Protein AF-A0A0S8BPK3-F1 (afdb_monomer)

Nearest PDB structures (foldseek):
  1zu2-assembly1_A  TM=9.020E-01  e=1.592E-01  Arabidopsis thaliana
  8re6-assembly1_A  TM=9.063E-01  e=7.126E-01  Homo sapiens
  4kyo-assembly1_B  TM=7.169E-01  e=3.982E+00  Homo sapiens
  5djs-assembly1_A  TM=5.268E-01  e=1.831E+00  Thermobaculum terrenum
  3r9a-assembly1_B  TM=7.153E-01  e=6.562E+00  Homo sapiens

Foldseek 3Di:
DVLVVPDDDPVRLCVVQPPDPPQPEDALVSVQCCCVPVHQKHKDKWFQDAPVLCQLCLVVQWWKKAWFWDQDDPVVGIDIAIWIFNADDPVQQWTFIAGPVPDPPPPPGDTDHRVRRVVGRLLVRVMMMTIGHPVCVVVSDVSCDCCIVVLLNRLVSSLVVLVVVCVVPVLPLSSLQSNLQSLLSNCVVPVDLVSLVVSLVSNVSSVVSHDTPCSCSHDPSNVSSVVD

pLDDT: mean 95.32, std 4.89, range [74.12, 98.94]

Mean predicted aligned error: 3.27 Å

Solvent-accessible surface area (backbone atoms only — not comparable to full-atom values): 12284 Å² total; per-residue (Å²): 92,54,92,78,72,46,82,73,53,72,66,63,55,44,66,74,73,35,98,46,88,83,59,85,62,79,50,67,65,59,53,24,47,48,38,49,74,77,43,90,41,41,40,50,67,50,50,47,59,53,76,65,58,54,51,53,37,31,73,74,69,38,49,40,35,34,39,19,55,42,73,83,44,89,89,75,36,66,44,82,42,68,38,37,35,65,41,71,40,83,91,80,42,25,35,32,22,49,32,87,86,80,28,57,91,78,78,80,44,30,77,42,45,53,66,62,46,50,62,25,20,45,63,42,40,27,24,37,39,43,64,45,52,70,92,46,47,66,63,49,51,63,73,59,29,63,62,52,72,36,63,66,44,14,27,51,50,25,23,49,55,17,47,52,43,30,70,76,35,75,79,40,23,45,30,23,37,31,24,13,42,23,28,29,54,39,15,69,74,73,70,37,71,67,34,19,55,54,10,38,55,26,35,54,53,12,61,71,67,48,69,64,92,57,51,69,71,71,53,60,52,66,60,55,25,73,70,106

Radius of gyration: 17.4 Å; Cα contacts (8 Å, |Δi|>4): 377; chains: 1; bounding box: 46×41×46 Å

Structure (mmCIF, N/CA/C/O backbone):
data_AF-A0A0S8BPK3-F1
#
_entry.id   AF-A0A0S8BPK3-F1
#
loop_
_atom_site.group_PDB
_atom_site.id
_atom_site.type_symbol
_atom_site.label_atom_id
_atom_site.label_alt_id
_atom_site.label_comp_id
_atom_site.label_asym_id
_atom_site.label_entity_id
_atom_site.label_seq_id
_atom_site.pdbx_PDB_ins_code
_atom_site.Cartn_x
_atom_site.Cartn_y
_atom_site.Cartn_z
_atom_site.occupancy
_atom_site.B_iso_or_equiv
_atom_site.auth_seq_id
_atom_site.auth_comp_id
_atom_site.auth_asym_id
_atom_site.auth_atom_id
_atom_site.pdbx_PDB_model_num
ATOM 1 N N . MET A 1 1 ? -10.790 4.693 11.719 1.00 88.62 1 MET A N 1
ATOM 2 C CA . MET A 1 1 ? -11.311 5.734 12.635 1.00 88.62 1 MET A CA 1
ATOM 3 C C . MET A 1 1 ? -12.484 5.237 13.470 1.00 88.62 1 MET A C 1
ATOM 5 O O . MET A 1 1 ? -12.310 5.161 14.674 1.00 88.62 1 MET A O 1
ATOM 9 N N . ASN A 1 2 ? -13.615 4.819 12.881 1.00 89.06 2 ASN A N 1
ATOM 10 C CA . ASN A 1 2 ? -14.792 4.370 13.657 1.00 89.06 2 ASN A CA 1
ATOM 11 C C . ASN A 1 2 ? -14.488 3.238 14.658 1.00 89.06 2 ASN A C 1
ATOM 13 O O . ASN A 1 2 ? -15.019 3.246 15.761 1.00 89.06 2 ASN A O 1
ATOM 17 N N . PHE A 1 3 ? -13.586 2.312 14.306 1.00 88.94 3 PHE A N 1
ATOM 18 C CA . PHE A 1 3 ? -13.081 1.274 15.218 1.00 88.94 3 PHE A CA 1
ATOM 19 C C . PHE A 1 3 ? -12.498 1.844 16.527 1.00 88.94 3 PHE A C 1
ATOM 21 O O . PHE A 1 3 ? -12.700 1.274 17.590 1.00 88.94 3 PHE A O 1
ATOM 28 N N . HIS A 1 4 ? -11.861 3.014 16.455 1.00 90.06 4 HIS A N 1
ATOM 29 C CA . HIS A 1 4 ? -11.267 3.738 17.584 1.00 90.06 4 HIS A CA 1
ATOM 30 C C . HIS A 1 4 ? -12.238 4.741 18.230 1.00 90.06 4 HIS A C 1
ATOM 32 O O . HIS A 1 4 ? -11.819 5.676 18.900 1.00 90.06 4 HIS A O 1
ATOM 38 N N . GLY A 1 5 ? -13.546 4.625 17.976 1.00 89.25 5 GLY A N 1
ATOM 39 C CA . GLY A 1 5 ? -14.562 5.532 18.529 1.00 89.25 5 GLY A CA 1
ATOM 40 C C . GLY A 1 5 ? -14.642 6.911 17.860 1.00 89.25 5 GLY A C 1
ATOM 41 O O . GLY A 1 5 ? -15.471 7.735 18.248 1.00 89.25 5 GLY A O 1
ATOM 42 N N . HIS A 1 6 ? -13.841 7.162 16.823 1.00 88.00 6 HIS A N 1
ATOM 43 C CA . HIS A 1 6 ? -13.886 8.393 16.034 1.00 88.00 6 HIS A CA 1
ATOM 44 C C . HIS A 1 6 ? -14.845 8.240 14.856 1.00 88.00 6 HIS A C 1
ATOM 46 O O . HIS A 1 6 ? -14.437 7.845 13.764 1.00 88.00 6 HIS A O 1
ATOM 52 N N . ASN A 1 7 ? -16.123 8.537 15.102 1.00 87.00 7 ASN A N 1
ATOM 53 C CA . ASN A 1 7 ? -17.187 8.427 14.108 1.00 87.00 7 ASN A CA 1
ATOM 54 C C . ASN A 1 7 ? -17.048 9.496 13.018 1.00 87.00 7 ASN A C 1
ATOM 56 O O . ASN A 1 7 ? -17.306 10.674 13.261 1.00 87.00 7 ASN A O 1
ATOM 60 N N . ARG A 1 8 ? -16.675 9.055 11.819 1.00 84.75 8 ARG A N 1
ATOM 61 C CA . ARG A 1 8 ? -16.656 9.836 10.579 1.00 84.75 8 ARG A CA 1
ATOM 62 C C . ARG A 1 8 ? -17.264 8.997 9.463 1.00 84.75 8 ARG A C 1
ATOM 64 O O . ARG A 1 8 ? -17.134 7.767 9.464 1.00 84.75 8 ARG A O 1
ATOM 71 N N . ASP A 1 9 ? -17.904 9.651 8.505 1.00 84.31 9 ASP A N 1
ATOM 72 C CA . ASP A 1 9 ? -18.342 8.990 7.277 1.00 84.31 9 ASP A CA 1
ATOM 73 C C . ASP A 1 9 ? -17.388 9.273 6.105 1.00 84.31 9 ASP A C 1
ATOM 75 O O . ASP A 1 9 ? -16.539 10.164 6.146 1.00 84.31 9 ASP A O 1
ATOM 79 N N . GLN A 1 10 ? -17.498 8.464 5.051 1.00 83.06 10 GLN A N 1
ATOM 80 C CA . GLN A 1 10 ? -16.619 8.562 3.886 1.00 83.06 10 GLN A CA 1
ATOM 81 C C . GLN A 1 10 ? -16.806 9.874 3.104 1.00 83.06 10 GLN A C 1
ATOM 83 O O . GLN A 1 10 ? -15.864 10.324 2.451 1.00 83.06 10 GLN A O 1
ATOM 88 N N . LEU A 1 11 ? -17.999 10.479 3.134 1.00 84.56 11 LEU A N 1
ATOM 89 C CA . LEU A 1 11 ? -18.284 11.720 2.411 1.00 84.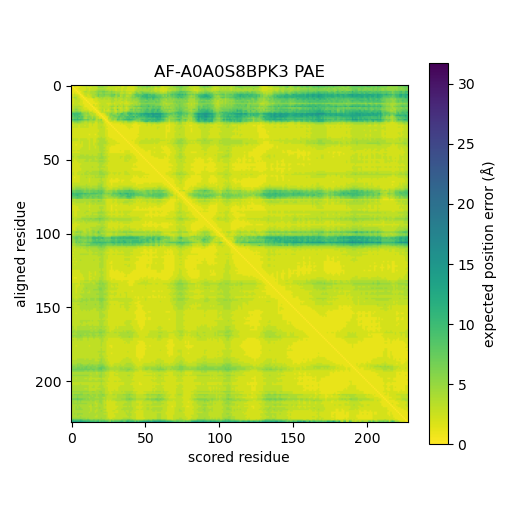56 11 LEU A CA 1
ATOM 90 C C . LEU A 1 11 ? -17.628 12.912 3.104 1.00 84.56 11 LEU A C 1
ATOM 92 O O . LEU A 1 11 ? -17.081 13.774 2.424 1.00 84.56 11 LEU A O 1
ATOM 96 N N . GLU A 1 12 ? -17.640 12.930 4.434 1.00 86.75 12 GLU A N 1
ATOM 97 C CA . GLU A 1 12 ? -16.959 13.935 5.244 1.00 86.75 12 GLU A CA 1
ATOM 98 C C . GLU A 1 12 ? -15.448 13.914 4.995 1.00 86.75 12 GLU A C 1
ATOM 100 O O . GLU A 1 12 ? -14.861 14.934 4.638 1.00 86.75 12 GLU A O 1
ATOM 105 N N . VAL A 1 13 ? -14.834 12.734 5.100 1.00 88.00 13 VAL A N 1
ATOM 106 C CA . VAL A 1 13 ? -13.397 12.557 4.842 1.00 88.00 13 VAL A CA 1
ATOM 107 C C . VAL A 1 13 ? -13.068 12.905 3.389 1.00 88.00 13 VAL A C 1
ATOM 109 O O . VAL A 1 13 ? -12.135 13.658 3.120 1.00 88.00 13 VAL A O 1
ATOM 112 N N . GLY A 1 14 ? -13.873 12.415 2.441 1.00 85.12 14 GLY A N 1
ATOM 113 C CA . GLY A 1 14 ? -13.703 12.694 1.017 1.00 85.12 14 GLY A CA 1
ATOM 114 C C . GLY A 1 14 ? -13.797 14.182 0.682 1.00 85.12 14 GLY A C 1
ATOM 115 O O . GLY A 1 14 ? -13.013 14.660 -0.128 1.00 85.12 14 GLY A O 1
ATOM 116 N N . GLY A 1 15 ? -14.706 14.924 1.319 1.00 86.06 15 GLY A N 1
ATOM 117 C CA . GLY A 1 15 ? -14.843 16.369 1.129 1.00 86.06 15 GLY A CA 1
ATOM 118 C C . GLY A 1 15 ? -13.662 17.186 1.659 1.00 86.06 15 GLY A C 1
ATOM 119 O O . GLY A 1 15 ? -13.450 18.299 1.186 1.00 86.06 15 GLY A O 1
ATOM 120 N N . ALA A 1 16 ? -12.895 16.643 2.608 1.00 87.00 16 ALA A N 1
ATOM 121 C CA . ALA A 1 16 ? -11.710 17.298 3.154 1.00 87.00 16 ALA A CA 1
ATOM 122 C C . ALA A 1 16 ? -10.454 17.065 2.300 1.00 87.00 16 ALA A C 1
ATOM 124 O O . ALA A 1 16 ? -9.648 17.978 2.139 1.00 87.00 16 ALA A O 1
ATOM 125 N N . ILE A 1 17 ? -10.286 15.856 1.755 1.00 88.31 17 ILE A N 1
ATOM 126 C CA . ILE A 1 17 ? -9.027 15.454 1.103 1.00 88.31 17 ILE A CA 1
ATOM 127 C C . ILE A 1 17 ? -9.076 15.458 -0.419 1.00 88.31 17 ILE A C 1
ATOM 129 O O . ILE A 1 17 ? -8.029 15.505 -1.056 1.00 88.31 17 ILE A O 1
ATOM 133 N N . LYS A 1 18 ? -10.268 15.410 -1.023 1.00 86.50 18 LYS A N 1
ATOM 134 C CA . LYS A 1 18 ? -10.396 15.380 -2.481 1.00 86.50 18 LYS A CA 1
ATOM 135 C C . LYS A 1 18 ? -10.610 16.781 -3.040 1.00 86.50 18 LYS A C 1
ATOM 137 O O . LYS A 1 18 ? -11.446 17.521 -2.522 1.00 86.50 18 LYS A O 1
ATOM 142 N N . PRO A 1 19 ? -9.965 17.130 -4.167 1.00 80.69 19 PRO A N 1
ATOM 143 C CA . PRO A 1 19 ? -10.188 18.415 -4.825 1.00 80.69 19 PRO A CA 1
ATOM 144 C C . PRO A 1 19 ? -11.623 18.561 -5.350 1.00 80.69 19 PRO A C 1
ATOM 146 O O . PRO A 1 19 ? -12.117 19.676 -5.506 1.00 80.69 19 PRO A O 1
ATOM 149 N N . ASN A 1 20 ? -12.293 17.447 -5.667 1.00 82.62 20 ASN A N 1
ATOM 150 C CA . ASN A 1 20 ? -13.702 17.408 -6.045 1.00 82.62 20 ASN A CA 1
ATOM 151 C C . ASN A 1 20 ? -14.300 16.002 -5.837 1.00 82.62 20 ASN A C 1
ATOM 153 O O . ASN A 1 20 ? -13.579 15.025 -5.654 1.00 82.62 20 ASN A O 1
ATOM 157 N N . TYR A 1 21 ? -15.631 15.903 -5.904 1.00 74.12 21 TYR A N 1
ATOM 158 C CA . TYR A 1 21 ? -16.373 14.654 -5.680 1.00 74.12 21 TYR A CA 1
ATOM 159 C C . TYR A 1 21 ? -16.064 13.545 -6.700 1.00 74.12 21 TYR A C 1
ATOM 161 O O . TYR A 1 21 ? -16.130 12.360 -6.367 1.00 74.12 21 TYR A O 1
ATOM 169 N N . ASP A 1 22 ? -15.738 13.920 -7.938 1.00 78.81 22 ASP A N 1
ATOM 170 C CA . ASP A 1 22 ? -15.450 12.964 -9.005 1.00 78.81 22 ASP A CA 1
ATOM 171 C C . ASP A 1 22 ? -14.040 12.384 -8.910 1.00 78.81 22 ASP A C 1
ATOM 173 O O . ASP A 1 22 ? -13.759 11.398 -9.596 1.00 78.81 22 ASP A O 1
ATOM 177 N N . ASP A 1 23 ? -13.182 12.924 -8.038 1.00 78.94 23 ASP A N 1
ATOM 178 C CA . ASP A 1 23 ? -11.897 12.312 -7.747 1.00 78.94 23 ASP A CA 1
ATOM 179 C C . ASP A 1 23 ? -12.106 10.941 -7.093 1.00 78.94 23 ASP A C 1
ATOM 181 O O . ASP A 1 23 ? -12.689 10.778 -6.011 1.00 78.94 23 ASP A O 1
ATOM 185 N N . ARG A 1 24 ? -11.668 9.907 -7.806 1.00 77.44 24 ARG A N 1
ATOM 186 C CA . ARG A 1 24 ? -11.822 8.512 -7.396 1.00 77.44 24 ARG A CA 1
ATOM 187 C C . ARG A 1 24 ? -10.591 7.976 -6.682 1.00 77.44 24 ARG A C 1
ATOM 189 O O . ARG A 1 24 ? -10.670 6.846 -6.207 1.00 77.44 24 ARG A O 1
ATOM 196 N N . ASN A 1 25 ? -9.515 8.753 -6.578 1.00 84.88 25 ASN A N 1
ATOM 197 C CA . ASN A 1 25 ? -8.309 8.353 -5.876 1.00 84.88 25 ASN A CA 1
ATOM 198 C C . ASN A 1 25 ? -8.119 9.161 -4.585 1.00 84.88 25 ASN A C 1
ATOM 200 O O . ASN A 1 25 ? -8.590 10.286 -4.457 1.00 84.88 25 ASN A O 1
ATOM 204 N N . VAL A 1 26 ? -7.459 8.538 -3.618 1.00 90.31 26 VAL A N 1
ATOM 205 C CA . VAL A 1 26 ? -6.834 9.183 -2.463 1.00 90.31 26 VAL A CA 1
ATOM 206 C C . VAL A 1 26 ? -5.583 8.365 -2.200 1.00 90.31 26 VAL A C 1
ATOM 208 O O . VAL A 1 26 ? -5.683 7.151 -2.051 1.00 90.31 26 VAL A O 1
ATOM 211 N N . SER A 1 27 ? -4.424 9.003 -2.170 1.00 92.94 27 SER A N 1
ATOM 212 C CA . SER A 1 27 ? -3.167 8.325 -1.867 1.00 92.94 27 SER A CA 1
ATOM 213 C C . SER A 1 27 ? -3.083 7.905 -0.390 1.00 92.94 27 SER A C 1
ATOM 215 O O . SER A 1 27 ? -3.699 8.543 0.473 1.00 92.94 27 SER A O 1
ATOM 217 N N . PRO A 1 28 ? -2.257 6.894 -0.053 1.00 95.75 28 PRO A N 1
ATOM 218 C CA . PRO A 1 28 ? -1.965 6.551 1.339 1.00 95.75 28 PRO A CA 1
ATOM 219 C C . PRO A 1 28 ? -1.483 7.759 2.146 1.00 95.75 28 PRO A C 1
ATOM 221 O O . PRO A 1 28 ? -1.886 7.946 3.290 1.00 95.75 28 PRO A O 1
ATOM 224 N N . GLU A 1 29 ? -0.671 8.618 1.528 1.00 94.75 29 GLU A N 1
ATOM 225 C CA . GLU A 1 29 ? -0.152 9.823 2.165 1.00 94.75 29 GLU A CA 1
ATOM 226 C C . GLU A 1 29 ? -1.278 10.796 2.542 1.00 94.75 29 GLU A C 1
ATOM 228 O O . GLU A 1 29 ? -1.341 11.237 3.688 1.00 94.75 29 GLU A O 1
ATOM 233 N N . GLU A 1 30 ? -2.209 11.082 1.628 1.00 94.62 30 GLU A N 1
ATOM 234 C CA . GLU A 1 30 ? -3.370 11.943 1.901 1.00 94.62 30 GLU A CA 1
ATOM 235 C C . GLU A 1 30 ? -4.270 11.368 3.001 1.00 94.62 30 GLU A C 1
ATOM 237 O O . GLU A 1 30 ? -4.727 12.120 3.864 1.00 94.62 30 GLU A O 1
ATOM 242 N N . LEU A 1 31 ? -4.479 10.044 3.021 1.00 95.12 31 LEU A N 1
ATOM 243 C CA . LEU A 1 31 ? -5.217 9.372 4.098 1.00 95.12 31 LEU A CA 1
ATOM 244 C C . LEU A 1 31 ? -4.523 9.555 5.450 1.00 95.12 31 LEU A C 1
ATOM 246 O O . LEU A 1 31 ? -5.163 9.978 6.413 1.00 95.12 31 LEU A O 1
ATOM 250 N N . THR A 1 32 ? -3.224 9.253 5.526 1.00 97.25 32 THR A N 1
ATOM 251 C CA . THR A 1 32 ? -2.469 9.369 6.784 1.00 97.25 32 THR A CA 1
ATOM 252 C C . THR A 1 32 ? -2.401 10.807 7.278 1.00 97.25 32 THR A C 1
ATOM 254 O O . THR A 1 32 ? -2.603 11.054 8.464 1.00 97.25 32 THR A O 1
ATOM 257 N N . ARG A 1 33 ? -2.196 11.765 6.366 1.00 96.69 33 ARG A N 1
ATOM 258 C CA . ARG A 1 33 ? -2.140 13.194 6.676 1.00 96.69 33 ARG A CA 1
ATOM 259 C C . ARG A 1 33 ? -3.451 13.669 7.279 1.00 96.69 33 ARG A C 1
ATOM 261 O O . ARG A 1 33 ? -3.438 14.267 8.343 1.00 96.69 33 ARG A O 1
ATOM 268 N N . TYR A 1 34 ? -4.580 13.326 6.660 1.00 95.56 34 TYR A N 1
ATOM 269 C CA . TYR A 1 34 ? -5.890 13.671 7.206 1.00 95.56 34 TYR A CA 1
ATOM 270 C C . TYR A 1 34 ? -6.092 13.127 8.620 1.00 95.56 34 TYR A C 1
ATOM 272 O O . TYR A 1 34 ? -6.558 13.852 9.491 1.00 95.56 34 TYR A O 1
ATOM 280 N N . VAL A 1 35 ? -5.738 11.864 8.874 1.00 96.62 35 VAL A N 1
ATOM 281 C CA . VAL A 1 35 ? -5.897 11.292 10.218 1.00 96.62 35 VAL A CA 1
ATOM 282 C C . VAL A 1 35 ? -5.032 12.036 11.238 1.00 96.62 35 VAL A C 1
ATOM 284 O O . VAL A 1 35 ? -5.550 12.395 12.293 1.00 96.62 35 VAL A O 1
ATOM 287 N N . ASN A 1 36 ? -3.764 12.292 10.910 1.00 97.06 36 ASN A N 1
ATOM 288 C CA . ASN A 1 36 ? -2.816 12.962 1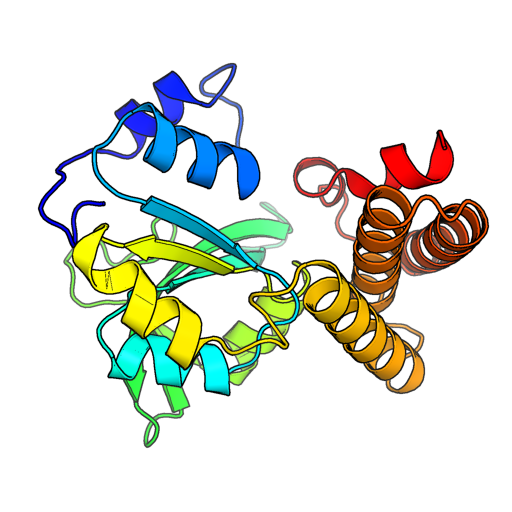1.803 1.00 97.06 36 ASN A CA 1
ATOM 289 C C . ASN A 1 36 ? -3.167 14.440 12.055 1.00 97.06 36 ASN A C 1
ATOM 291 O O . ASN A 1 36 ? -2.942 14.938 13.156 1.00 97.06 36 ASN A O 1
ATOM 295 N N . ASP A 1 37 ? -3.720 15.133 11.057 1.00 96.00 37 ASP A N 1
ATOM 296 C CA . ASP A 1 37 ? -3.995 16.572 11.135 1.00 96.00 37 ASP A CA 1
ATOM 297 C C . ASP A 1 37 ? -5.397 16.876 11.700 1.00 96.00 37 ASP A C 1
ATOM 299 O O . ASP A 1 37 ? -5.584 17.864 12.412 1.00 96.00 37 ASP A O 1
ATOM 303 N N . GLU A 1 38 ? -6.394 16.030 11.413 1.00 94.62 38 GLU A N 1
ATOM 304 C CA . GLU A 1 38 ? -7.817 16.311 11.681 1.00 94.62 38 GLU A CA 1
ATOM 305 C C . GLU A 1 38 ? -8.411 15.475 12.829 1.00 94.62 38 GLU A C 1
ATOM 307 O O . GLU A 1 38 ? -9.605 15.578 13.153 1.00 94.62 38 GLU A O 1
ATOM 312 N N . THR A 1 39 ? -7.611 14.606 13.452 1.00 94.88 39 THR A N 1
ATOM 313 C CA . THR A 1 39 ? -8.054 13.714 14.532 1.00 94.88 39 THR A CA 1
ATOM 314 C C . THR A 1 39 ? -6.981 13.570 15.620 1.00 94.88 39 THR A C 1
ATOM 316 O O . THR A 1 39 ? -5.825 13.890 15.381 1.00 94.88 39 THR A O 1
ATOM 319 N N . PRO A 1 40 ? -7.323 13.087 16.830 1.00 95.38 40 PRO A N 1
ATOM 320 C CA . PRO A 1 40 ? -6.324 12.773 17.855 1.00 95.38 40 PRO A CA 1
ATOM 321 C C . PRO A 1 40 ? -5.684 11.381 17.679 1.00 95.38 40 PRO A C 1
ATOM 323 O O . PRO A 1 40 ? -4.939 10.946 18.555 1.00 95.38 40 PRO A O 1
ATOM 326 N N . LEU A 1 41 ? -6.019 10.657 16.605 1.00 97.31 41 LEU A N 1
ATOM 327 C CA . LEU A 1 41 ? -5.399 9.379 16.261 1.00 97.31 41 LEU A CA 1
ATOM 328 C C . LEU A 1 41 ? -4.092 9.616 15.505 1.00 97.31 41 LEU A C 1
ATOM 330 O O . LEU A 1 41 ? -3.870 10.686 14.944 1.00 97.31 41 LEU A O 1
ATOM 334 N N . LEU A 1 42 ? -3.269 8.577 15.438 1.00 98.00 42 LEU A N 1
ATOM 335 C CA . LEU A 1 42 ? -2.090 8.525 14.589 1.00 98.00 42 LEU A CA 1
ATOM 336 C C . LEU A 1 42 ? -2.340 7.615 13.390 1.00 98.00 42 LEU A C 1
ATOM 338 O O . LEU A 1 42 ? -3.150 6.678 13.432 1.00 98.00 42 LEU A O 1
ATOM 342 N N . SER A 1 43 ? -1.640 7.895 12.299 1.00 98.19 43 SER A N 1
ATOM 343 C CA . SER A 1 43 ? -1.667 7.078 11.102 1.00 98.19 43 SER A CA 1
ATOM 344 C C . SER A 1 43 ? -0.346 7.111 10.354 1.00 98.19 43 SER A C 1
ATOM 346 O O . SER A 1 43 ? 0.270 8.161 10.165 1.00 98.19 43 SER A O 1
ATOM 348 N N . ALA A 1 44 ? 0.042 5.936 9.878 1.00 98.06 44 ALA A N 1
ATOM 349 C CA . ALA A 1 44 ? 1.210 5.729 9.045 1.00 98.06 44 ALA A CA 1
ATOM 350 C C . ALA A 1 44 ? 0.876 4.722 7.944 1.00 98.06 44 ALA A C 1
ATOM 352 O O . ALA A 1 44 ? -0.029 3.890 8.081 1.00 98.06 44 ALA A O 1
ATOM 353 N N . TRP A 1 45 ? 1.607 4.814 6.840 1.00 98.12 45 TRP A N 1
ATOM 354 C CA . TRP A 1 45 ? 1.498 3.892 5.725 1.00 98.12 45 TRP A CA 1
ATOM 355 C C . TRP A 1 45 ? 2.868 3.307 5.411 1.00 98.12 45 TRP A C 1
ATOM 357 O O . TRP A 1 45 ? 3.899 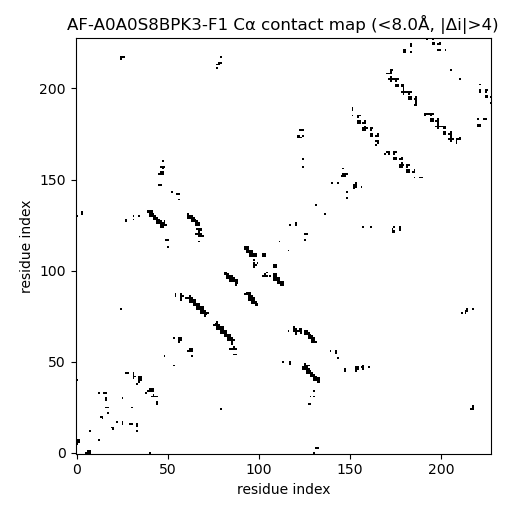3.949 5.603 1.00 98.12 45 TRP A O 1
ATOM 367 N N . TYR A 1 46 ? 2.855 2.073 4.934 1.00 98.44 46 TYR A N 1
ATOM 368 C CA . TYR A 1 46 ? 4.037 1.258 4.714 1.00 98.44 46 TYR A CA 1
ATOM 369 C C . TYR A 1 46 ? 3.894 0.489 3.404 1.00 98.44 46 TYR A C 1
ATOM 371 O O . TYR A 1 46 ? 2.795 0.362 2.859 1.00 98.44 46 TYR A O 1
ATOM 379 N N . SER A 1 47 ? 5.001 -0.046 2.901 1.00 98.38 47 SER A N 1
ATOM 380 C CA . SER A 1 47 ? 5.062 -0.814 1.657 1.00 98.38 47 SER A CA 1
ATOM 381 C C . SER A 1 47 ? 5.929 -2.060 1.836 1.00 98.38 47 SER A C 1
ATOM 383 O O . SER A 1 47 ? 6.691 -2.164 2.795 1.00 98.38 47 SER A O 1
ATOM 385 N N . GLY A 1 48 ? 5.801 -3.031 0.931 1.00 98.06 48 GLY A N 1
ATOM 386 C CA . GLY A 1 48 ? 6.569 -4.276 1.000 1.00 98.06 48 GLY A CA 1
ATOM 387 C C . GLY A 1 48 ? 6.082 -5.273 2.058 1.00 98.06 48 GLY A C 1
ATOM 388 O O . GLY A 1 48 ? 6.808 -6.218 2.358 1.00 98.06 48 GLY A O 1
ATOM 389 N N . GLY A 1 49 ? 4.865 -5.108 2.589 1.00 97.81 49 GLY A N 1
ATOM 390 C CA . GLY A 1 49 ? 4.282 -6.032 3.564 1.00 97.81 49 GLY A CA 1
ATOM 391 C C . GLY A 1 49 ? 4.083 -7.457 3.030 1.00 97.81 49 GLY A C 1
ATOM 392 O O . GLY A 1 49 ? 4.238 -7.740 1.839 1.00 97.81 49 GLY A O 1
ATOM 393 N N . ASP A 1 50 ? 3.713 -8.378 3.916 1.00 97.75 50 ASP A N 1
ATOM 394 C CA . ASP A 1 50 ? 3.381 -9.764 3.581 1.00 97.75 50 ASP A CA 1
ATOM 395 C C . ASP A 1 50 ? 2.171 -10.274 4.382 1.00 97.75 50 ASP A C 1
ATOM 397 O O . ASP A 1 50 ? 1.644 -9.609 5.270 1.00 97.75 50 ASP A O 1
ATOM 401 N N . ILE A 1 51 ? 1.686 -11.471 4.067 1.00 98.38 51 ILE A N 1
ATOM 402 C CA . ILE A 1 51 ? 0.529 -12.051 4.764 1.00 98.38 51 ILE A CA 1
ATOM 403 C C . ILE A 1 51 ? 0.796 -12.213 6.273 1.00 98.38 51 ILE A C 1
ATOM 405 O O . ILE A 1 51 ? -0.132 -12.114 7.076 1.00 98.38 51 ILE A O 1
ATOM 409 N N . MET A 1 52 ? 2.050 -12.430 6.680 1.00 98.00 52 MET A N 1
ATOM 410 C CA . MET A 1 52 ? 2.417 -12.622 8.082 1.00 98.00 52 MET A CA 1
ATOM 411 C C . MET A 1 52 ? 2.352 -11.314 8.877 1.00 98.00 52 MET A C 1
ATOM 413 O O . MET A 1 52 ? 1.910 -11.328 10.025 1.00 98.00 52 MET A O 1
ATOM 417 N N . ILE A 1 53 ? 2.751 -10.176 8.299 1.00 97.94 53 ILE A N 1
ATOM 418 C CA . ILE A 1 53 ? 2.616 -8.874 8.961 1.00 97.94 53 ILE A CA 1
ATOM 419 C C . ILE A 1 53 ? 1.148 -8.512 9.158 1.00 97.94 53 ILE A C 1
ATOM 421 O O . ILE A 1 53 ? 0.775 -8.111 10.256 1.00 97.94 53 ILE A O 1
ATOM 425 N N . LEU A 1 54 ? 0.300 -8.765 8.154 1.00 98.69 54 LEU A N 1
ATOM 426 C CA . LEU A 1 54 ? -1.142 -8.546 8.272 1.00 98.69 54 LEU A CA 1
ATOM 427 C C . LEU A 1 54 ? -1.734 -9.385 9.408 1.00 98.69 54 LEU A C 1
ATOM 429 O O . LEU A 1 54 ? -2.454 -8.859 10.248 1.00 98.69 54 LEU A O 1
ATOM 433 N N . LYS A 1 55 ? -1.398 -10.677 9.489 1.00 98.69 55 LYS A N 1
ATOM 434 C CA . LYS A 1 55 ? -1.884 -11.553 10.568 1.00 98.69 55 LYS A CA 1
ATOM 435 C C . LYS A 1 55 ? -1.420 -11.112 11.951 1.00 98.69 55 LYS A C 1
ATOM 437 O O . LYS A 1 55 ? -2.229 -11.111 12.871 1.00 98.69 55 LYS A O 1
ATOM 442 N N . ARG A 1 56 ? -0.147 -10.728 12.094 1.00 98.12 56 ARG A N 1
ATOM 443 C CA . ARG A 1 56 ? 0.410 -10.222 13.359 1.00 98.12 56 ARG A CA 1
ATOM 444 C C . ARG A 1 56 ? -0.318 -8.963 13.824 1.00 98.12 56 ARG A C 1
ATOM 446 O O . ARG A 1 56 ? -0.789 -8.929 14.951 1.00 98.12 56 ARG A O 1
ATOM 453 N N . LEU A 1 57 ? -0.494 -7.988 12.931 1.00 98.56 57 LEU A N 1
ATOM 454 C CA . LEU A 1 57 ? -1.247 -6.758 13.207 1.00 98.56 57 LEU A CA 1
ATOM 455 C C . LEU A 1 57 ? -2.679 -7.057 13.660 1.00 98.56 57 LEU A C 1
ATOM 457 O O . LEU A 1 57 ? -3.130 -6.555 14.686 1.00 98.56 57 LEU A O 1
ATOM 461 N N . LEU A 1 58 ? -3.379 -7.928 12.933 1.00 98.31 58 LEU A N 1
ATOM 462 C CA . LEU A 1 58 ? -4.758 -8.293 13.253 1.00 98.31 58 LEU A CA 1
ATOM 463 C C . LEU A 1 58 ? -4.878 -9.067 14.572 1.00 98.31 58 LEU A C 1
ATOM 465 O O . LEU A 1 58 ? -5.853 -8.875 15.295 1.00 98.31 58 LEU A O 1
ATOM 469 N N . ALA A 1 59 ? -3.907 -9.928 14.892 1.00 97.94 59 ALA A N 1
ATOM 470 C CA . ALA A 1 59 ? -3.874 -10.674 16.149 1.00 97.94 59 ALA A CA 1
ATOM 471 C C . ALA A 1 59 ? -3.718 -9.749 17.367 1.00 97.94 59 ALA A C 1
ATOM 473 O O . ALA A 1 59 ? -4.343 -10.001 18.394 1.00 97.94 59 ALA A O 1
ATOM 474 N N . GLU A 1 60 ? -2.965 -8.657 17.215 1.00 97.56 60 GLU A N 1
ATOM 475 C CA . GLU A 1 60 ? -2.785 -7.614 18.236 1.00 97.56 60 GLU A CA 1
ATOM 476 C C . GLU A 1 60 ? -3.878 -6.527 18.190 1.00 97.56 60 GLU A C 1
ATOM 478 O O . GLU A 1 60 ? -3.794 -5.500 18.859 1.00 97.56 60 GLU A O 1
ATOM 483 N N . GLY A 1 61 ? -4.947 -6.739 17.414 1.00 95.69 61 GLY A N 1
ATOM 484 C CA . GLY A 1 61 ? -6.108 -5.851 17.408 1.00 95.69 61 GLY A CA 1
ATOM 485 C C . GLY A 1 61 ? -5.933 -4.566 16.597 1.00 95.69 61 GLY A C 1
ATOM 486 O O . GLY A 1 61 ? -6.682 -3.615 16.820 1.00 95.69 61 GLY A O 1
ATOM 487 N N . PHE A 1 62 ? -5.004 -4.534 15.637 1.00 97.56 62 PHE A N 1
ATOM 488 C CA . PHE A 1 62 ? -4.865 -3.445 14.667 1.00 97.56 62 PHE A CA 1
ATOM 489 C C . PHE A 1 62 ? -5.583 -3.790 13.354 1.00 97.56 62 PHE A C 1
ATOM 491 O O . PHE A 1 62 ? -5.071 -4.600 12.576 1.00 97.56 62 PHE A O 1
ATOM 498 N N . PRO A 1 63 ? -6.740 -3.172 13.037 1.00 97.06 63 PRO A N 1
ATOM 499 C CA . PRO A 1 63 ? -7.306 -3.262 11.698 1.00 97.06 63 PRO A CA 1
ATOM 500 C C . PRO A 1 63 ? -6.340 -2.670 10.672 1.00 97.06 63 PRO A C 1
ATOM 502 O O . PRO A 1 63 ? -5.778 -1.593 10.885 1.00 97.06 63 PRO A O 1
ATOM 505 N N . VAL A 1 64 ? -6.191 -3.343 9.536 1.00 98.38 64 VAL A N 1
ATOM 506 C CA . VAL A 1 64 ? -5.226 -2.960 8.502 1.00 98.38 64 VAL A CA 1
ATOM 507 C C . VAL A 1 64 ? -5.963 -2.584 7.232 1.00 98.38 64 VAL A C 1
ATOM 509 O O . VAL A 1 64 ? -6.721 -3.387 6.696 1.00 98.38 64 VAL A O 1
ATOM 512 N N . MET A 1 65 ? -5.737 -1.382 6.717 1.00 98.38 65 MET A N 1
ATOM 513 C CA . MET A 1 65 ? -6.246 -0.998 5.405 1.00 98.38 65 MET A CA 1
ATOM 514 C C . MET A 1 65 ? -5.185 -1.302 4.351 1.00 98.38 65 MET A C 1
ATOM 516 O O . MET A 1 65 ? -4.068 -0.818 4.450 1.00 98.38 65 MET A O 1
ATOM 520 N N . VAL A 1 66 ? -5.513 -2.096 3.338 1.00 98.50 66 VAL A N 1
ATOM 521 C CA . VAL A 1 66 ? -4.598 -2.431 2.237 1.00 98.50 66 VAL A CA 1
ATOM 522 C C . VAL A 1 66 ? -5.071 -1.781 0.946 1.00 98.50 66 VAL A C 1
ATOM 524 O O . VAL A 1 66 ? -6.272 -1.750 0.668 1.00 98.50 66 VAL A O 1
ATOM 527 N N . GLU A 1 67 ? -4.135 -1.267 0.154 1.00 97.69 67 GLU A N 1
ATOM 528 C CA . GLU A 1 67 ? -4.418 -0.783 -1.199 1.00 97.69 67 GLU A CA 1
ATOM 529 C C . GLU A 1 67 ? -4.220 -1.928 -2.186 1.00 97.69 67 GLU A C 1
ATOM 531 O O . GLU A 1 67 ? -3.191 -2.592 -2.166 1.00 97.69 67 GLU A O 1
ATOM 536 N N . LYS A 1 68 ? -5.203 -2.213 -3.035 1.00 97.19 68 LYS A N 1
ATOM 537 C CA . LYS A 1 68 ? -5.168 -3.381 -3.916 1.00 97.19 68 LYS A CA 1
ATOM 538 C C . LYS A 1 68 ? -5.821 -3.104 -5.262 1.00 97.19 68 LYS A C 1
ATOM 540 O O . LYS A 1 68 ? -6.655 -2.212 -5.414 1.00 97.19 68 LYS A O 1
ATOM 545 N N . GLY A 1 69 ? -5.511 -3.951 -6.236 1.00 96.62 69 GLY A N 1
ATOM 546 C CA . GLY A 1 69 ? -6.262 -4.016 -7.481 1.00 96.62 69 GLY A CA 1
ATOM 547 C C . GLY A 1 69 ? -7.694 -4.494 -7.267 1.00 96.62 69 GLY A C 1
ATOM 548 O O . GLY A 1 69 ? -7.984 -5.357 -6.433 1.00 96.62 69 GLY A O 1
ATOM 549 N N . LEU A 1 70 ? -8.613 -3.958 -8.060 1.00 94.69 70 LEU A N 1
ATOM 550 C CA . LEU A 1 70 ? -9.974 -4.452 -8.186 1.00 94.69 70 LEU A CA 1
ATOM 551 C C . LEU A 1 70 ? -10.357 -4.483 -9.664 1.00 94.69 70 LEU A C 1
ATOM 553 O O . LEU A 1 70 ? -10.386 -3.458 -10.342 1.00 94.69 70 LEU A O 1
ATOM 557 N N . PHE A 1 71 ? -10.678 -5.673 -10.161 1.00 92.94 71 PHE A N 1
ATOM 558 C CA . PHE A 1 71 ? -11.252 -5.859 -11.487 1.00 92.94 71 PHE A CA 1
ATOM 559 C C . PHE A 1 71 ? -12.684 -6.366 -11.334 1.00 92.94 71 PHE A C 1
ATOM 561 O O . PHE A 1 71 ? -12.902 -7.467 -10.837 1.00 92.94 71 PHE A O 1
ATOM 568 N N . LEU A 1 72 ? -13.664 -5.554 -11.735 1.00 85.88 72 LEU A N 1
ATOM 569 C CA . LEU A 1 72 ? -15.079 -5.916 -11.598 1.00 85.88 72 LEU A CA 1
ATOM 570 C C . LEU A 1 72 ? -15.612 -6.654 -12.829 1.00 85.88 72 LEU A C 1
ATOM 572 O O . LEU A 1 72 ? -16.342 -7.631 -12.700 1.00 85.88 72 LEU A O 1
ATOM 576 N N . ASN A 1 73 ? -15.302 -6.143 -14.021 1.00 89.31 73 ASN A N 1
ATOM 577 C CA . ASN A 1 73 ? -15.671 -6.692 -15.329 1.00 89.31 73 ASN A CA 1
ATOM 578 C C . ASN A 1 73 ? -15.043 -5.839 -16.442 1.00 89.31 73 ASN A C 1
ATOM 580 O O . ASN A 1 73 ? -14.606 -4.714 -16.195 1.00 89.31 73 ASN A O 1
ATOM 584 N N . ASP A 1 74 ? -15.099 -6.325 -17.683 1.00 88.56 74 ASP A N 1
ATOM 585 C CA . ASP A 1 74 ? -14.535 -5.652 -18.863 1.00 88.56 74 ASP A CA 1
ATOM 586 C C . ASP A 1 74 ? -15.074 -4.234 -19.100 1.00 88.56 74 ASP A C 1
ATOM 588 O O . ASP A 1 74 ? -14.364 -3.383 -19.631 1.00 88.56 74 ASP A O 1
ATOM 592 N N . LYS A 1 75 ? -16.324 -3.947 -18.704 1.00 89.06 75 LYS A N 1
ATOM 593 C CA . LYS A 1 75 ? -16.927 -2.618 -18.903 1.00 89.06 75 LYS A CA 1
ATOM 594 C C . LYS A 1 75 ? -16.361 -1.588 -17.934 1.00 89.06 75 LYS A C 1
ATOM 596 O O . LYS A 1 75 ? -16.162 -0.436 -18.308 1.00 89.06 75 LYS A O 1
ATOM 601 N N . GLN A 1 76 ? -16.152 -1.983 -16.682 1.00 87.75 76 GLN A N 1
ATOM 602 C CA . GLN A 1 76 ? -15.625 -1.095 -15.646 1.00 87.75 76 GLN A CA 1
ATOM 603 C C . GLN A 1 76 ? -14.098 -1.048 -15.666 1.00 87.75 76 GLN A C 1
ATOM 605 O O . GLN A 1 76 ? -13.527 0.000 -15.358 1.00 87.75 76 GLN A O 1
ATOM 610 N N . GLY A 1 77 ? -13.458 -2.145 -16.069 1.00 91.50 77 GLY A N 1
ATOM 611 C CA . GLY A 1 77 ? -12.015 -2.322 -16.073 1.00 91.50 77 GLY A CA 1
ATOM 612 C C . GLY A 1 77 ? -11.420 -2.419 -14.669 1.00 91.50 77 GLY A C 1
ATOM 613 O O . GLY A 1 77 ? -12.124 -2.499 -13.661 1.00 91.50 77 GLY A O 1
ATOM 614 N N . TRP A 1 78 ? -10.092 -2.399 -14.630 1.00 94.94 78 TRP A N 1
ATOM 615 C CA . TRP A 1 78 ? -9.309 -2.362 -13.401 1.00 94.94 78 TRP A CA 1
ATOM 616 C C . TRP A 1 78 ? -9.383 -0.985 -12.720 1.00 94.94 78 TRP A C 1
ATOM 618 O O . TRP A 1 78 ? -9.468 0.054 -13.389 1.00 94.94 78 TRP A O 1
ATOM 628 N N . MET A 1 79 ? -9.333 -0.981 -11.392 1.00 94.50 79 MET A N 1
ATOM 629 C CA . MET A 1 79 ? -9.229 0.206 -10.544 1.00 94.50 79 MET A CA 1
ATOM 630 C C . MET A 1 79 ? -8.421 -0.103 -9.279 1.00 94.50 79 MET A C 1
ATOM 632 O O . MET A 1 79 ? -8.383 -1.252 -8.838 1.00 94.50 79 MET A O 1
ATOM 636 N N . GLY A 1 80 ? -7.804 0.924 -8.696 1.00 94.44 80 GLY A N 1
ATOM 637 C CA . GLY A 1 80 ? -7.306 0.869 -7.325 1.00 94.44 80 GLY A CA 1
ATOM 638 C C . GLY A 1 80 ? -8.456 0.886 -6.328 1.00 94.44 80 GLY A C 1
ATOM 639 O O . GLY A 1 80 ? -9.498 1.498 -6.580 1.00 94.44 80 GLY A O 1
ATOM 640 N N . HIS A 1 81 ? -8.283 0.168 -5.224 1.00 95.19 81 HIS A N 1
ATOM 641 C CA . HIS A 1 81 ? -9.306 0.008 -4.201 1.00 95.19 81 HIS A CA 1
ATOM 642 C C . HIS A 1 81 ? -8.684 -0.223 -2.828 1.00 95.19 81 HIS A C 1
ATOM 644 O O . HIS A 1 81 ? -7.698 -0.949 -2.712 1.00 95.19 81 HIS A O 1
ATOM 650 N N . TYR A 1 82 ? -9.305 0.325 -1.788 1.00 95.44 82 TYR A N 1
ATOM 651 C CA . TYR A 1 82 ? -8.927 0.042 -0.407 1.00 95.44 82 TYR A CA 1
ATOM 652 C C . TYR A 1 82 ? -9.815 -1.044 0.187 1.00 95.44 82 TYR A C 1
ATOM 654 O O . TYR A 1 82 ? -11.041 -1.008 0.060 1.00 95.44 82 TYR A O 1
ATOM 662 N N . LEU A 1 83 ? -9.189 -1.984 0.887 1.00 96.69 83 LEU A N 1
ATOM 663 C CA . LEU A 1 83 ? -9.867 -3.025 1.645 1.00 96.69 83 LEU A CA 1
ATOM 664 C C . LEU A 1 83 ? -9.417 -2.959 3.104 1.00 96.69 83 LEU A C 1
ATOM 666 O O . LEU A 1 83 ? -8.221 -2.991 3.377 1.00 96.69 83 LEU A O 1
ATOM 670 N N . THR A 1 84 ? -10.354 -2.890 4.048 1.00 96.88 84 THR A N 1
ATOM 671 C CA . THR A 1 84 ? -10.012 -2.902 5.479 1.00 96.88 84 THR A CA 1
ATOM 672 C C . THR A 1 84 ? -10.116 -4.317 6.018 1.00 96.88 84 THR A C 1
ATOM 674 O O . THR A 1 84 ? -11.193 -4.900 5.998 1.00 96.88 84 THR A O 1
ATOM 677 N N . LEU A 1 85 ? -9.025 -4.869 6.526 1.00 98.12 85 LEU A N 1
ATOM 678 C CA . LEU A 1 85 ? -8.961 -6.163 7.194 1.00 98.12 85 LEU A CA 1
ATOM 679 C C . LEU A 1 85 ? -9.126 -5.962 8.700 1.00 98.12 85 LEU A C 1
ATOM 681 O O . LEU A 1 85 ? -8.575 -5.017 9.264 1.00 98.12 85 LEU A O 1
ATOM 685 N N . TYR A 1 86 ? -9.864 -6.851 9.357 1.00 96.50 86 TYR A N 1
ATOM 686 C CA . TYR A 1 86 ? -10.066 -6.797 10.812 1.00 96.50 86 TYR A CA 1
ATOM 687 C C . TYR A 1 86 ? -10.102 -8.180 11.480 1.00 96.50 86 TYR A C 1
ATOM 689 O O . TYR A 1 86 ? -10.373 -8.290 12.671 1.00 96.50 86 TYR A O 1
ATOM 697 N N . GLY A 1 87 ? -9.813 -9.240 10.727 1.00 97.31 87 GLY A N 1
ATOM 698 C CA . GLY A 1 87 ? -9.662 -10.589 11.258 1.00 97.31 87 GLY A CA 1
ATOM 699 C C . GLY A 1 87 ? -9.113 -11.543 10.207 1.00 97.31 87 GLY A C 1
ATOM 700 O O . GLY A 1 87 ? -8.976 -11.184 9.035 1.00 97.31 87 GLY A O 1
ATOM 701 N N . TYR A 1 88 ? -8.806 -12.767 10.618 1.00 98.38 88 TYR A N 1
ATOM 702 C CA . TYR A 1 88 ? -8.388 -13.840 9.725 1.00 98.38 88 TYR A CA 1
ATOM 703 C C . TYR A 1 88 ? -8.791 -15.205 10.288 1.00 98.38 88 TYR A C 1
ATOM 705 O O . TYR A 1 88 ? -8.971 -15.353 11.495 1.00 98.38 88 TYR A O 1
ATOM 713 N N . ASP A 1 89 ? -8.919 -16.189 9.404 1.00 98.25 89 ASP A N 1
ATOM 714 C CA . ASP A 1 89 ? -9.137 -17.593 9.739 1.00 98.25 89 ASP A CA 1
ATOM 715 C C . ASP A 1 89 ? -8.130 -18.448 8.961 1.00 98.25 89 ASP A C 1
ATOM 717 O O . ASP A 1 89 ? -8.192 -18.543 7.734 1.00 98.25 89 ASP A O 1
ATOM 721 N N . ASP A 1 90 ? -7.178 -19.048 9.678 1.00 98.25 90 ASP A N 1
ATOM 722 C CA . ASP A 1 90 ? -6.141 -19.897 9.085 1.00 98.25 90 ASP A CA 1
ATOM 723 C C . ASP A 1 90 ? -6.671 -21.245 8.586 1.00 98.25 90 ASP A C 1
ATOM 725 O O . ASP A 1 90 ? -6.069 -21.838 7.686 1.00 98.25 90 ASP A O 1
ATOM 729 N N . SER A 1 91 ? -7.778 -21.737 9.149 1.00 98.12 91 SER A N 1
ATOM 730 C CA . SER A 1 91 ? -8.380 -23.005 8.730 1.00 98.12 91 SER A CA 1
ATOM 731 C C . SER A 1 91 ? -9.048 -22.878 7.363 1.00 98.12 91 SER A C 1
ATOM 733 O O . SER A 1 91 ? -8.893 -23.761 6.520 1.00 98.12 91 SER A O 1
ATOM 735 N N . GLU A 1 92 ? -9.683 -21.733 7.117 1.00 97.94 92 GLU A N 1
ATOM 736 C CA . GLU A 1 92 ? -10.327 -21.387 5.845 1.00 97.94 92 GLU A CA 1
ATOM 737 C C . GLU A 1 92 ? -9.392 -20.609 4.897 1.00 97.94 92 GLU A C 1
ATOM 739 O O . GLU A 1 92 ? -9.720 -20.399 3.733 1.00 97.94 92 GLU A O 1
ATOM 744 N N . ARG A 1 93 ? -8.207 -20.194 5.370 1.00 98.25 93 ARG A N 1
ATOM 745 C CA . ARG A 1 93 ? -7.217 -19.376 4.641 1.00 98.25 93 ARG A CA 1
ATOM 746 C C . ARG A 1 93 ? -7.776 -18.049 4.119 1.00 98.25 93 ARG A C 1
ATOM 748 O O . ARG A 1 93 ? -7.478 -17.627 2.999 1.00 98.25 93 ARG A O 1
ATOM 755 N N . VAL A 1 94 ? -8.568 -17.368 4.944 1.00 98.69 94 VAL A N 1
ATOM 756 C CA . VAL A 1 94 ? -9.198 -16.089 4.584 1.00 98.69 94 VAL A CA 1
ATOM 757 C C . VAL A 1 94 ? -8.854 -14.975 5.561 1.00 98.69 94 VAL A C 1
ATOM 759 O O . VAL A 1 94 ? -8.647 -15.200 6.754 1.00 98.69 94 VAL A O 1
ATOM 762 N N . PHE A 1 95 ? -8.828 -13.741 5.062 1.00 98.62 95 PHE A N 1
ATOM 763 C CA . PHE A 1 95 ? -9.023 -12.553 5.885 1.00 98.62 95 PHE A CA 1
ATOM 764 C C . PHE A 1 95 ? -10.505 -12.199 5.939 1.00 98.62 95 PHE A C 1
ATOM 766 O O . PHE A 1 95 ? -11.231 -12.365 4.958 1.00 98.62 95 PHE A O 1
ATOM 773 N N . ILE A 1 96 ? -10.935 -11.647 7.069 1.00 97.69 96 ILE A N 1
ATOM 774 C CA . ILE A 1 96 ? -12.244 -11.021 7.223 1.00 97.69 96 ILE A CA 1
ATOM 775 C C . ILE A 1 96 ? -12.071 -9.524 6.991 1.00 97.69 96 ILE A C 1
ATOM 777 O O . ILE A 1 96 ? -11.233 -8.873 7.624 1.00 97.69 96 ILE A O 1
ATOM 781 N N . SER A 1 97 ? -12.844 -8.991 6.047 1.00 97.06 97 SER A N 1
ATOM 782 C CA . SER A 1 97 ? -12.655 -7.638 5.538 1.00 97.06 97 SER A CA 1
ATOM 783 C C . SER A 1 97 ? -13.941 -6.825 5.462 1.00 97.06 97 SER A C 1
ATOM 785 O O . SER A 1 97 ? -15.044 -7.362 5.423 1.00 97.06 97 SER A O 1
ATOM 787 N N . HIS A 1 98 ? -13.799 -5.507 5.425 1.00 94.75 98 HIS A N 1
ATOM 788 C CA . HIS A 1 98 ? -14.850 -4.558 5.109 1.00 94.75 98 HIS A CA 1
ATOM 789 C C . HIS A 1 98 ? -14.523 -3.915 3.760 1.00 94.75 98 HIS A C 1
ATOM 791 O O . HIS A 1 98 ? -13.593 -3.111 3.652 1.00 94.75 98 HIS A O 1
ATOM 797 N N . ASP A 1 99 ? -15.280 -4.291 2.730 1.00 93.06 99 ASP A N 1
ATOM 798 C CA . ASP A 1 99 ? -15.154 -3.737 1.385 1.00 93.06 99 ASP A CA 1
ATOM 799 C C . ASP A 1 99 ? -16.216 -2.651 1.184 1.00 93.06 99 ASP A C 1
ATOM 801 O O . ASP A 1 99 ? -17.411 -2.934 1.095 1.00 93.06 99 ASP A O 1
ATOM 805 N N . THR A 1 100 ? -15.789 -1.391 1.108 1.00 85.94 100 THR A N 1
ATOM 806 C CA . THR A 1 100 ? -16.716 -0.255 0.975 1.00 85.94 100 THR A CA 1
ATOM 807 C C . THR A 1 100 ? -17.464 -0.250 -0.361 1.00 85.94 100 THR A C 1
ATOM 809 O O . THR A 1 100 ? -18.541 0.341 -0.444 1.00 85.94 100 THR A O 1
ATOM 812 N N . TYR A 1 101 ? -16.948 -0.942 -1.384 1.00 88.00 101 TYR A N 1
ATOM 813 C CA . TYR A 1 101 ? -17.556 -1.032 -2.710 1.00 88.00 101 TYR A CA 1
ATOM 814 C C . TYR A 1 101 ? -18.441 -2.273 -2.866 1.00 88.00 101 TYR A C 1
ATOM 816 O O . TYR A 1 101 ? -19.553 -2.180 -3.385 1.00 88.00 101 TYR A O 1
ATOM 824 N N . LEU A 1 102 ? -17.952 -3.439 -2.437 1.00 90.19 102 LEU A N 1
ATOM 825 C CA . LEU A 1 102 ? -18.637 -4.725 -2.616 1.00 90.19 102 LEU A CA 1
ATOM 826 C C . LEU A 1 102 ? -19.526 -5.124 -1.431 1.00 90.19 102 LEU A C 1
ATOM 828 O O . LEU A 1 102 ? -20.329 -6.047 -1.571 1.00 90.19 102 LEU A O 1
ATOM 832 N N . GLY A 1 103 ? -19.391 -4.459 -0.283 1.00 89.88 103 GLY A N 1
ATOM 833 C CA . GLY A 1 103 ? -20.054 -4.855 0.953 1.00 89.88 103 GLY A CA 1
ATOM 834 C C . GLY A 1 103 ? -19.566 -6.220 1.475 1.00 89.88 103 GLY A C 1
ATOM 835 O O . GLY A 1 103 ? -18.495 -6.690 1.083 1.00 89.88 103 GLY A O 1
ATOM 836 N N . PRO A 1 104 ? -20.340 -6.881 2.353 1.00 88.25 104 PRO A N 1
ATOM 837 C CA . PRO A 1 104 ? -21.634 -6.433 2.862 1.00 88.25 104 PRO A CA 1
ATOM 838 C C . PRO A 1 104 ? -21.492 -5.247 3.836 1.00 88.25 104 PRO A C 1
ATOM 840 O O . PRO A 1 104 ? -20.527 -5.149 4.591 1.00 88.25 104 PRO A O 1
ATOM 843 N N . TRP A 1 105 ? -22.466 -4.330 3.820 1.00 84.62 105 TRP A N 1
ATOM 844 C CA . TRP A 1 105 ? -22.484 -3.127 4.674 1.00 84.62 105 TRP A CA 1
ATOM 845 C C . TRP A 1 105 ? -23.222 -3.340 6.010 1.00 84.62 105 TRP A C 1
ATOM 847 O O . TRP A 1 105 ? -23.693 -2.387 6.623 1.00 84.62 105 TRP A O 1
ATOM 857 N N . ASP A 1 106 ? -23.346 -4.594 6.450 1.00 86.06 106 ASP A N 1
ATOM 858 C CA . ASP A 1 106 ? -24.065 -5.022 7.660 1.00 86.06 106 ASP A CA 1
ATOM 859 C C . ASP A 1 106 ? -23.131 -5.503 8.787 1.00 86.06 106 ASP A C 1
ATOM 861 O O . ASP A 1 106 ? -23.578 -6.111 9.758 1.00 86.06 106 ASP A O 1
ATOM 865 N N . SER A 1 107 ? -21.829 -5.235 8.651 1.00 79.62 107 SER A N 1
ATOM 866 C CA . SER A 1 107 ? -20.768 -5.634 9.586 1.00 79.62 107 SER A CA 1
ATOM 867 C C . SER A 1 107 ? -20.500 -7.142 9.686 1.00 79.62 107 SER A C 1
ATOM 869 O O . SER A 1 107 ? -19.661 -7.541 10.493 1.00 79.62 107 SER A O 1
ATOM 871 N N . SER A 1 108 ? -21.136 -7.986 8.864 1.00 89.06 108 SER A N 1
ATOM 872 C CA . SER A 1 108 ? -20.831 -9.429 8.824 1.00 89.06 108 SER A CA 1
ATOM 873 C C . SER A 1 108 ? -19.448 -9.733 8.242 1.00 89.06 108 SER A C 1
ATOM 875 O O . SER A 1 108 ? -18.849 -10.760 8.554 1.00 89.06 108 SER A O 1
ATOM 877 N N . GLY A 1 109 ? -18.910 -8.801 7.455 1.00 91.94 109 GLY A N 1
ATOM 878 C CA . GLY A 1 109 ? -17.617 -8.940 6.809 1.00 91.94 109 GLY A CA 1
ATOM 879 C C . GLY A 1 109 ? -17.666 -9.727 5.518 1.00 91.94 109 GLY A C 1
ATOM 880 O O . GLY A 1 109 ? -18.522 -10.576 5.283 1.00 91.94 109 GLY A O 1
ATOM 881 N N . ARG A 1 110 ? -16.696 -9.439 4.663 1.00 95.44 110 ARG A N 1
ATOM 882 C CA . ARG A 1 110 ? -16.451 -10.148 3.421 1.00 95.44 110 ARG A CA 1
ATOM 883 C C . ARG A 1 110 ? -15.192 -10.997 3.587 1.00 95.44 110 ARG A C 1
ATOM 885 O O . ARG A 1 110 ? -14.125 -10.418 3.814 1.00 95.44 110 ARG A O 1
ATOM 892 N N . PRO A 1 111 ? -15.261 -12.330 3.464 1.00 97.19 111 PRO A N 1
ATOM 893 C CA . PRO A 1 1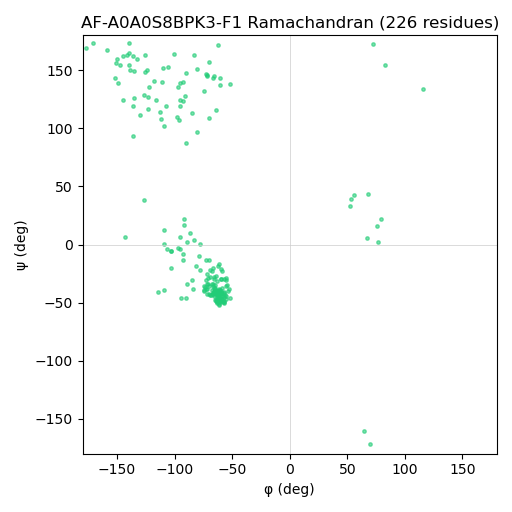11 ? -14.051 -13.130 3.394 1.00 97.19 111 PRO A CA 1
ATOM 894 C C . PRO A 1 111 ? -13.293 -12.831 2.091 1.00 97.19 111 PRO A C 1
ATOM 896 O O . PRO A 1 111 ? -13.895 -12.602 1.033 1.00 97.19 111 PRO A O 1
ATOM 899 N N . ILE A 1 112 ? -11.966 -12.828 2.168 1.00 97.81 112 ILE A N 1
ATOM 900 C CA . ILE A 1 112 ? -11.063 -12.815 1.015 1.00 97.81 112 ILE A CA 1
ATOM 901 C C . ILE A 1 112 ? -9.951 -13.837 1.246 1.00 97.81 112 ILE A C 1
ATOM 903 O O . ILE A 1 112 ? -9.289 -13.809 2.280 1.00 97.81 112 ILE A O 1
ATOM 907 N N . GLU A 1 113 ? -9.768 -14.750 0.295 1.00 98.50 113 GLU A N 1
ATOM 908 C CA . GLU A 1 113 ? -8.693 -15.748 0.330 1.00 98.50 113 GLU A CA 1
ATOM 909 C C . GLU A 1 113 ? -7.321 -15.064 0.355 1.00 98.50 113 GLU A C 1
ATOM 911 O O . GLU A 1 113 ? -7.125 -14.031 -0.295 1.00 98.50 113 GLU A O 1
ATOM 916 N N . TYR A 1 114 ? -6.368 -15.635 1.095 1.00 98.62 114 TYR A N 1
ATOM 917 C CA . TYR A 1 114 ? -5.019 -15.077 1.226 1.00 98.62 114 TYR A CA 1
ATOM 918 C C . TYR A 1 114 ? -4.337 -14.876 -0.122 1.00 98.62 114 TYR A C 1
ATOM 920 O O . TYR A 1 114 ? -3.767 -13.816 -0.361 1.00 98.62 114 TYR A O 1
ATOM 928 N N . GLU A 1 115 ? -4.437 -15.857 -1.011 1.00 98.31 115 GLU A N 1
ATOM 929 C CA . GLU A 1 115 ? -3.812 -15.848 -2.330 1.00 98.31 115 GLU A CA 1
ATOM 930 C C . GLU A 1 115 ? -4.417 -14.767 -3.228 1.00 98.31 115 GLU A C 1
ATOM 932 O O . GLU A 1 115 ? -3.693 -14.034 -3.899 1.00 98.31 115 GLU A O 1
ATOM 937 N N . ILE A 1 116 ? -5.746 -14.627 -3.197 1.00 98.19 116 ILE A N 1
ATOM 938 C CA . ILE A 1 116 ? -6.459 -13.604 -3.966 1.00 98.19 116 ILE A CA 1
ATOM 939 C C . ILE A 1 116 ? -6.110 -12.210 -3.453 1.00 98.19 116 ILE A C 1
ATOM 941 O O . ILE A 1 116 ? -5.898 -11.295 -4.254 1.00 98.19 116 ILE A O 1
ATOM 945 N N . LEU A 1 117 ? -6.039 -12.030 -2.130 1.00 98.50 117 LEU A N 1
ATOM 946 C CA . LEU A 1 117 ? -5.593 -10.763 -1.571 1.00 98.50 117 LEU A CA 1
ATOM 947 C C . LEU A 1 117 ? -4.148 -10.479 -1.977 1.00 98.50 117 LEU A C 1
ATOM 949 O O . LEU A 1 117 ? -3.880 -9.382 -2.449 1.00 98.50 117 LEU A O 1
ATOM 953 N N . GLU A 1 118 ? -3.235 -11.435 -1.809 1.00 98.44 118 GLU A N 1
ATOM 954 C CA . GLU A 1 118 ? -1.811 -11.256 -2.102 1.00 98.44 118 GLU A CA 1
ATOM 955 C C . GLU A 1 118 ? -1.582 -10.862 -3.565 1.00 98.44 118 GLU A C 1
ATOM 957 O O . GLU A 1 118 ? -0.861 -9.901 -3.833 1.00 98.44 118 GLU A O 1
ATOM 962 N N . GLU A 1 119 ? -2.258 -11.525 -4.507 1.00 97.94 119 GLU A N 1
ATOM 963 C CA . GLU A 1 119 ? -2.195 -11.194 -5.933 1.00 97.94 119 GLU A CA 1
ATOM 964 C C . GLU A 1 119 ? -2.667 -9.759 -6.213 1.00 97.94 119 GLU A C 1
ATOM 966 O O . GLU A 1 119 ? -2.032 -9.020 -6.969 1.00 97.94 119 GLU A O 1
ATOM 971 N N . GLN A 1 120 ? -3.776 -9.340 -5.602 1.00 98.31 120 GLN A N 1
ATOM 972 C CA . GLN A 1 120 ? -4.338 -8.001 -5.802 1.00 98.31 120 GLN A CA 1
ATOM 973 C C . GLN A 1 120 ? -3.523 -6.918 -5.085 1.00 98.31 120 GLN A C 1
ATOM 975 O O . GLN A 1 120 ? -3.383 -5.809 -5.600 1.00 98.31 120 GLN A O 1
ATOM 980 N N . TRP A 1 121 ? -2.982 -7.230 -3.911 1.00 98.62 121 TRP A N 1
ATOM 981 C CA . TRP A 1 121 ? -2.174 -6.345 -3.073 1.00 98.62 121 TRP A CA 1
ATOM 982 C C . TRP A 1 121 ? -0.786 -6.104 -3.675 1.00 98.62 121 TRP A C 1
ATOM 984 O O . TRP A 1 121 ? -0.265 -4.987 -3.642 1.00 98.62 121 TRP A O 1
ATOM 994 N N . ALA A 1 122 ? -0.226 -7.116 -4.345 1.00 98.31 122 ALA A N 1
ATOM 995 C CA . ALA A 1 122 ? 1.008 -6.996 -5.111 1.00 98.31 122 ALA A CA 1
ATOM 996 C C . ALA A 1 122 ? 0.924 -5.935 -6.223 1.00 98.31 122 ALA A C 1
ATOM 998 O O . ALA A 1 122 ? 1.949 -5.400 -6.626 1.00 98.31 122 ALA A O 1
ATOM 999 N N . GLN A 1 123 ? -0.269 -5.580 -6.708 1.00 98.38 123 GLN A N 1
ATOM 1000 C CA . GLN A 1 123 ? -0.449 -4.551 -7.748 1.00 98.38 123 GLN A CA 1
ATOM 1001 C C . GLN A 1 123 ? -0.215 -3.122 -7.224 1.00 98.38 123 GLN A C 1
ATOM 1003 O O . GLN A 1 123 ? -0.069 -2.186 -8.010 1.00 98.38 123 GLN A O 1
ATOM 1008 N N . PHE A 1 124 ? -0.155 -2.972 -5.900 1.00 98.31 124 PHE A N 1
ATOM 1009 C CA . PHE A 1 124 ? 0.081 -1.728 -5.169 1.00 98.31 124 PHE A CA 1
ATOM 1010 C C . PHE A 1 124 ? 1.247 -1.888 -4.194 1.00 98.31 124 PHE A C 1
ATOM 1012 O O . PHE A 1 124 ? 1.207 -1.399 -3.073 1.00 98.31 124 PHE A O 1
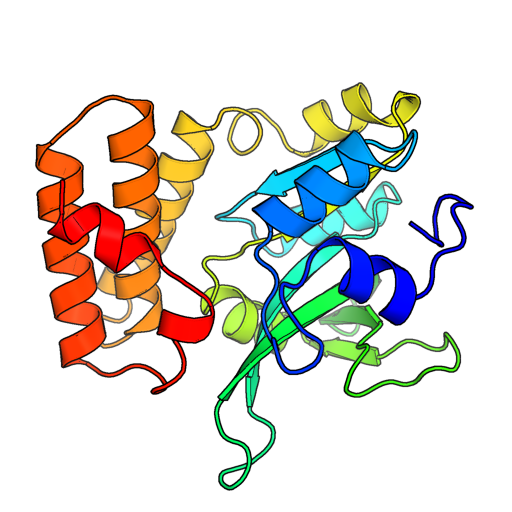ATOM 1019 N N . ASN A 1 125 ? 2.285 -2.616 -4.608 1.00 98.56 125 ASN A N 1
ATOM 1020 C CA . ASN A 1 125 ? 3.526 -2.786 -3.853 1.00 98.56 125 ASN A CA 1
ATOM 1021 C C . ASN A 1 125 ? 3.353 -3.254 -2.399 1.00 98.56 125 ASN A C 1
ATOM 1023 O O . ASN A 1 125 ? 4.126 -2.876 -1.518 1.00 98.56 125 ASN A O 1
ATOM 1027 N N . TYR A 1 126 ? 2.331 -4.069 -2.131 1.00 98.69 126 TYR A N 1
ATOM 1028 C CA . TYR A 1 126 ? 2.010 -4.510 -0.776 1.00 98.69 126 TYR A CA 1
ATOM 1029 C C . TYR A 1 126 ? 1.848 -3.333 0.207 1.00 98.69 126 TYR A C 1
ATOM 1031 O O . TYR A 1 126 ? 2.315 -3.392 1.345 1.00 98.69 126 TYR A O 1
ATOM 1039 N N . THR A 1 127 ? 1.229 -2.241 -0.254 1.00 98.69 127 THR A N 1
ATOM 1040 C CA . THR A 1 127 ? 0.982 -1.034 0.541 1.00 98.69 127 THR A CA 1
ATOM 1041 C C . THR A 1 127 ? -0.137 -1.237 1.551 1.00 98.69 127 THR A C 1
ATOM 1043 O O . THR A 1 127 ? -1.226 -1.710 1.211 1.00 98.69 127 THR A O 1
ATOM 1046 N N . PHE A 1 128 ? 0.107 -0.842 2.794 1.00 98.69 128 PHE A N 1
ATOM 1047 C CA . PHE A 1 128 ? -0.882 -0.887 3.861 1.00 98.69 128 PHE A CA 1
ATOM 1048 C C . PHE A 1 128 ? -0.824 0.369 4.727 1.00 98.69 128 PHE A C 1
ATOM 1050 O O . PHE A 1 128 ? 0.219 0.999 4.875 1.00 98.69 128 PHE A O 1
ATOM 1057 N N . VAL A 1 129 ? -1.971 0.731 5.286 1.00 98.62 129 VAL A N 1
ATOM 1058 C CA . VAL A 1 129 ? -2.204 1.908 6.114 1.00 98.62 129 VAL A CA 1
ATOM 1059 C C . VAL A 1 129 ? -2.740 1.443 7.456 1.00 98.62 129 VAL A C 1
ATOM 1061 O O . VAL A 1 129 ? -3.634 0.591 7.536 1.00 98.62 129 VAL A O 1
ATOM 1064 N N . LEU A 1 130 ? -2.199 2.031 8.511 1.00 98.38 130 LEU A N 1
ATOM 1065 C CA . LEU A 1 130 ? -2.589 1.783 9.885 1.00 98.38 130 LEU A CA 1
ATOM 1066 C C . LEU A 1 130 ? -3.123 3.069 10.494 1.00 98.38 130 LEU A C 1
ATOM 1068 O O . LEU A 1 130 ? -2.614 4.159 10.240 1.00 98.38 130 LEU A O 1
ATOM 1072 N N . VAL A 1 131 ? -4.171 2.928 11.296 1.00 97.88 131 VAL A N 1
ATOM 1073 C CA . VAL A 1 131 ? -4.718 3.993 12.135 1.00 97.88 131 VAL A CA 1
ATOM 1074 C C . VAL A 1 131 ? -4.777 3.435 13.542 1.00 97.88 131 VAL A C 1
ATOM 1076 O O . VAL A 1 131 ? -5.329 2.349 13.730 1.00 97.88 131 VAL A O 1
ATOM 1079 N N . TYR A 1 132 ? -4.232 4.156 14.509 1.00 97.56 132 TYR A N 1
ATOM 1080 C CA . TYR A 1 132 ? -4.061 3.695 15.884 1.00 97.56 132 TYR A CA 1
ATOM 1081 C C . TYR A 1 132 ? -4.128 4.873 16.857 1.00 97.56 132 TYR A C 1
ATOM 1083 O O . TYR A 1 132 ? -3.989 6.031 16.462 1.00 97.56 132 TYR A O 1
ATOM 1091 N N . SER A 1 133 ? -4.399 4.590 18.126 1.00 96.81 133 SER A N 1
ATOM 1092 C CA . SER A 1 133 ? -4.358 5.609 19.178 1.00 96.81 133 SER A CA 1
ATOM 1093 C C . SER A 1 133 ? -2.908 5.854 19.625 1.00 96.81 133 SER A C 1
ATOM 1095 O O . SER A 1 133 ? -2.101 4.925 19.550 1.00 96.81 133 SER A O 1
ATOM 1097 N N . PRO A 1 134 ? -2.544 7.062 20.100 1.00 96.94 134 PRO A N 1
ATOM 1098 C CA . PRO A 1 134 ? -1.168 7.367 20.510 1.00 96.94 134 PRO A CA 1
ATOM 1099 C C . PRO A 1 134 ? -0.579 6.417 21.563 1.00 96.94 134 PRO A C 1
ATOM 1101 O O . PRO A 1 134 ? 0.618 6.161 21.568 1.00 96.94 134 PRO A O 1
ATOM 1104 N N . ASP A 1 135 ? -1.413 5.861 22.441 1.00 96.44 135 ASP A N 1
ATOM 1105 C CA . ASP A 1 135 ? -1.017 4.881 23.458 1.00 96.44 135 ASP A CA 1
ATOM 1106 C C . ASP A 1 135 ? -0.631 3.507 22.887 1.00 96.44 135 ASP A C 1
ATOM 1108 O O . ASP A 1 135 ? -0.023 2.717 23.599 1.00 96.44 135 ASP A O 1
ATOM 1112 N N . GLN A 1 136 ? -0.933 3.234 21.614 1.00 96.69 136 GLN A N 1
ATOM 1113 C CA . GLN A 1 136 ? -0.600 1.980 20.926 1.00 96.69 136 GLN A CA 1
ATOM 1114 C C . GLN A 1 136 ? 0.691 2.068 20.093 1.00 96.69 136 GLN A C 1
ATOM 1116 O O . GLN A 1 136 ? 1.074 1.089 19.455 1.00 96.69 136 GLN A O 1
ATOM 1121 N N . GLU A 1 137 ? 1.333 3.240 20.019 1.00 96.50 137 GLU A N 1
ATOM 1122 C CA . GLU A 1 137 ? 2.438 3.483 19.084 1.00 96.50 137 GLU A CA 1
ATOM 1123 C C . GLU A 1 137 ? 3.668 2.612 19.370 1.00 96.50 137 GLU A C 1
ATOM 1125 O O . GLU A 1 137 ? 4.248 2.054 18.441 1.00 96.50 137 GLU A O 1
ATOM 1130 N N . GLU A 1 138 ? 4.046 2.462 20.641 1.00 97.06 138 GLU A N 1
ATOM 1131 C CA . GLU A 1 138 ? 5.208 1.657 21.039 1.00 97.06 138 GLU A CA 1
ATOM 1132 C C . GLU A 1 138 ? 5.013 0.176 20.676 1.00 97.06 138 GLU A C 1
ATOM 1134 O O . GLU A 1 138 ? 5.860 -0.400 19.989 1.00 97.06 138 GLU A O 1
ATOM 1139 N N . ASP A 1 139 ? 3.854 -0.393 21.026 1.00 96.19 139 ASP A N 1
ATOM 1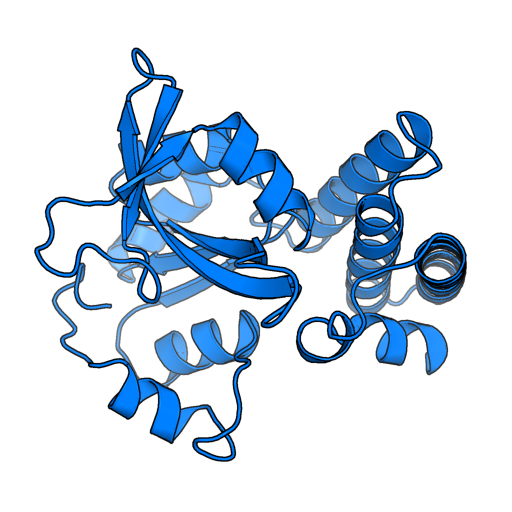140 C CA . ASP A 1 139 ? 3.482 -1.774 20.690 1.00 96.19 139 ASP A CA 1
ATOM 1141 C C . ASP A 1 139 ? 3.470 -1.996 19.169 1.00 96.19 139 ASP A C 1
ATOM 1143 O O . ASP A 1 139 ? 3.956 -3.012 18.664 1.00 96.19 139 ASP A O 1
ATOM 1147 N N . LEU A 1 140 ? 2.946 -1.028 18.410 1.00 97.25 140 LEU A N 1
ATOM 1148 C CA . LEU A 1 140 ? 2.902 -1.109 16.954 1.00 97.25 140 LEU A CA 1
ATOM 1149 C C . LEU A 1 140 ? 4.305 -1.083 16.332 1.00 97.25 140 LEU A C 1
ATOM 1151 O O . LEU A 1 140 ? 4.592 -1.857 15.415 1.00 97.25 140 LEU A O 1
ATOM 1155 N N . VAL A 1 141 ? 5.176 -0.196 16.814 1.00 97.12 141 VAL A N 1
ATOM 1156 C CA . VAL A 1 141 ? 6.565 -0.083 16.347 1.00 97.12 141 VAL A CA 1
ATOM 1157 C C . VAL A 1 141 ? 7.335 -1.373 16.621 1.00 97.12 141 VAL A C 1
ATOM 1159 O O . VAL A 1 141 ? 8.046 -1.855 15.734 1.00 97.12 141 VAL A O 1
ATOM 1162 N N . GLU A 1 142 ? 7.165 -1.966 17.804 1.00 96.50 142 GLU A N 1
ATOM 1163 C CA . GLU A 1 142 ? 7.768 -3.259 18.140 1.00 96.50 142 GLU A CA 1
ATOM 1164 C C . GLU A 1 142 ? 7.259 -4.375 17.214 1.00 96.50 142 GLU A C 1
ATOM 1166 O O . GLU A 1 142 ? 8.056 -5.148 16.674 1.00 96.50 142 GLU A O 1
ATOM 1171 N N . LEU A 1 143 ? 5.948 -4.422 16.963 1.00 96.94 143 LEU A N 1
ATOM 1172 C CA . LEU A 1 143 ? 5.312 -5.444 16.129 1.00 96.94 143 LEU A CA 1
ATOM 1173 C C . LEU A 1 143 ? 5.755 -5.394 14.659 1.00 96.94 143 LEU A C 1
ATOM 1175 O O . LEU A 1 143 ? 5.952 -6.441 14.028 1.00 96.94 143 LEU A O 1
ATOM 1179 N N . LEU A 1 144 ? 5.890 -4.186 14.105 1.00 97.62 144 LEU A N 1
ATOM 1180 C CA . LEU A 1 144 ? 6.324 -3.960 12.724 1.00 97.62 144 LEU A CA 1
ATOM 1181 C C . LEU A 1 144 ? 7.823 -4.229 12.548 1.00 97.62 144 LEU A C 1
ATOM 1183 O O . LEU A 1 144 ? 8.235 -4.783 11.525 1.00 97.62 144 LEU A O 1
ATOM 1187 N N . GLY A 1 145 ? 8.628 -3.889 13.555 1.00 97.50 145 GLY A N 1
ATOM 1188 C CA . GLY A 1 145 ? 10.069 -4.092 13.546 1.00 97.50 145 GLY A CA 1
ATOM 1189 C C . GLY A 1 145 ? 10.831 -3.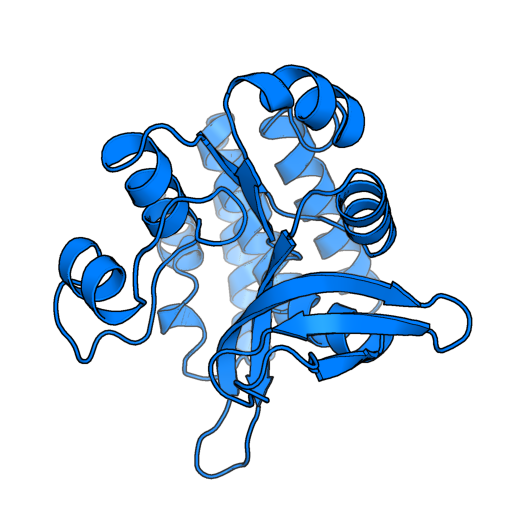144 12.605 1.00 97.50 145 GLY A C 1
ATOM 1190 O O . GLY A 1 145 ? 10.248 -2.389 11.820 1.00 97.50 145 GLY A O 1
ATOM 1191 N N . PRO A 1 146 ? 12.175 -3.165 12.664 1.00 97.12 146 PRO A N 1
ATOM 1192 C CA . PRO A 1 146 ? 13.018 -2.193 11.965 1.00 97.12 146 PRO A CA 1
ATOM 1193 C C . PRO A 1 146 ? 12.926 -2.294 10.440 1.00 97.12 146 PRO A C 1
ATOM 1195 O O . PRO A 1 146 ? 13.050 -1.278 9.766 1.00 97.12 146 PRO A O 1
ATOM 1198 N N . ASP A 1 147 ? 12.657 -3.487 9.903 1.00 96.88 147 ASP A N 1
ATOM 1199 C CA . ASP A 1 147 ? 12.535 -3.723 8.459 1.00 96.88 147 ASP A CA 1
ATOM 1200 C C . ASP A 1 147 ? 11.382 -2.946 7.810 1.00 96.88 147 ASP A C 1
ATOM 1202 O O . ASP A 1 147 ? 11.372 -2.786 6.591 1.00 96.88 147 ASP A O 1
ATOM 1206 N N . ILE A 1 148 ? 10.422 -2.481 8.614 1.00 97.62 148 ILE A N 1
ATOM 1207 C CA . ILE A 1 148 ? 9.261 -1.703 8.177 1.00 97.62 148 ILE A CA 1
ATOM 1208 C C . ILE A 1 148 ? 9.298 -0.280 8.742 1.00 97.62 148 ILE A C 1
ATOM 1210 O O . ILE A 1 148 ? 8.990 0.666 8.022 1.00 97.62 148 ILE A O 1
ATOM 1214 N N . ILE A 1 149 ? 9.685 -0.105 10.012 1.00 97.69 149 ILE A N 1
ATOM 1215 C CA . ILE A 1 149 ? 9.687 1.214 10.666 1.00 97.69 149 ILE A CA 1
ATOM 1216 C C . ILE A 1 149 ? 10.816 2.118 10.163 1.00 97.69 149 ILE A C 1
ATOM 1218 O O . ILE A 1 149 ? 10.645 3.335 10.135 1.00 97.69 149 ILE A O 1
ATOM 1222 N N . VAL A 1 150 ? 11.960 1.560 9.753 1.00 98.00 150 VAL A N 1
ATOM 1223 C CA . VAL A 1 150 ? 13.062 2.348 9.181 1.00 98.00 150 VAL A CA 1
ATOM 1224 C C . VAL A 1 150 ? 12.798 2.546 7.684 1.00 98.00 150 VAL A C 1
ATOM 1226 O O . VAL A 1 150 ? 12.862 1.562 6.939 1.00 98.00 150 VAL A O 1
ATOM 1229 N N . PRO A 1 151 ? 12.530 3.778 7.203 1.00 98.00 151 PRO A N 1
ATOM 1230 C CA . PRO A 1 151 ? 12.105 4.007 5.821 1.00 98.00 151 PRO A CA 1
ATOM 1231 C C . PRO A 1 151 ? 13.090 3.468 4.782 1.00 98.00 151 PRO A C 1
ATOM 1233 O O . PRO A 1 151 ? 12.679 2.856 3.796 1.00 98.00 151 PRO A O 1
ATOM 1236 N N . GLU A 1 152 ? 14.393 3.640 5.004 1.00 98.12 152 GLU A N 1
ATOM 1237 C CA . GLU A 1 152 ? 15.426 3.148 4.097 1.00 98.12 152 GLU A CA 1
ATOM 1238 C C . GLU A 1 152 ? 15.401 1.620 3.995 1.00 98.12 152 GLU A C 1
ATOM 1240 O O . GLU A 1 152 ? 15.480 1.092 2.886 1.00 98.12 152 GLU A O 1
ATOM 1245 N N . LEU A 1 153 ? 15.243 0.908 5.118 1.00 98.44 153 LEU A N 1
ATOM 1246 C CA . LEU A 1 153 ? 15.148 -0.556 5.121 1.00 98.44 153 LEU A CA 1
ATOM 1247 C C . LEU A 1 153 ? 13.853 -1.027 4.461 1.00 98.44 153 LEU A C 1
ATOM 1249 O O . LEU A 1 153 ? 13.897 -1.927 3.625 1.00 98.44 153 LEU A O 1
ATOM 1253 N N . MET A 1 154 ? 12.725 -0.378 4.754 1.00 98.75 154 MET A N 1
ATOM 1254 C CA . MET A 1 154 ? 11.435 -0.706 4.145 1.00 98.75 154 MET A CA 1
ATOM 1255 C C . MET A 1 154 ? 11.500 -0.615 2.620 1.00 98.75 154 MET A C 1
ATOM 1257 O O . MET A 1 154 ? 11.130 -1.560 1.920 1.00 98.75 154 MET A O 1
ATOM 1261 N N . TRP A 1 155 ? 12.017 0.491 2.077 1.00 98.62 155 TRP A N 1
ATOM 1262 C CA . TRP A 1 155 ? 12.108 0.665 0.627 1.00 98.62 155 TRP A CA 1
ATOM 1263 C C . TRP A 1 155 ? 13.166 -0.229 -0.019 1.00 98.62 155 TRP A C 1
ATOM 1265 O O . TRP A 1 155 ? 12.934 -0.724 -1.125 1.00 98.62 155 TRP A O 1
ATOM 1275 N N . GLN A 1 156 ? 14.281 -0.503 0.666 1.00 98.62 156 GLN A N 1
ATOM 1276 C CA . GLN A 1 156 ? 15.261 -1.500 0.220 1.00 98.62 156 GLN A CA 1
ATOM 1277 C C . GLN A 1 156 ? 14.640 -2.900 0.135 1.00 98.62 156 GLN A C 1
ATOM 1279 O O . GLN A 1 156 ? 14.770 -3.566 -0.894 1.00 98.62 156 GLN A O 1
ATOM 1284 N N . ASN A 1 157 ? 13.913 -3.324 1.169 1.00 98.62 157 ASN A N 1
ATOM 1285 C CA . ASN A 1 157 ? 13.249 -4.625 1.233 1.00 98.62 157 ASN A CA 1
ATOM 1286 C C . ASN A 1 157 ? 12.122 -4.737 0.197 1.00 98.62 157 ASN A C 1
ATOM 1288 O O . ASN A 1 157 ? 12.030 -5.743 -0.508 1.00 98.62 157 ASN A O 1
ATOM 1292 N N . ALA A 1 158 ? 11.316 -3.686 0.020 1.00 98.75 158 ALA A N 1
ATOM 1293 C CA . ALA A 1 158 ? 10.291 -3.633 -1.022 1.00 98.75 158 ALA A CA 1
ATOM 1294 C C . ALA A 1 158 ? 10.907 -3.717 -2.433 1.00 98.75 158 ALA A C 1
ATOM 1296 O O . ALA A 1 158 ? 10.421 -4.476 -3.275 1.00 98.75 158 ALA A O 1
ATOM 1297 N N . ALA A 1 159 ? 12.019 -3.013 -2.685 1.00 98.81 159 ALA A N 1
ATOM 1298 C CA . ALA A 1 159 ? 12.747 -3.100 -3.952 1.00 98.81 159 ALA A CA 1
ATOM 1299 C C . ALA A 1 159 ? 13.342 -4.499 -4.181 1.00 98.81 159 ALA A C 1
ATOM 1301 O O . ALA A 1 159 ? 13.295 -5.010 -5.303 1.00 98.81 15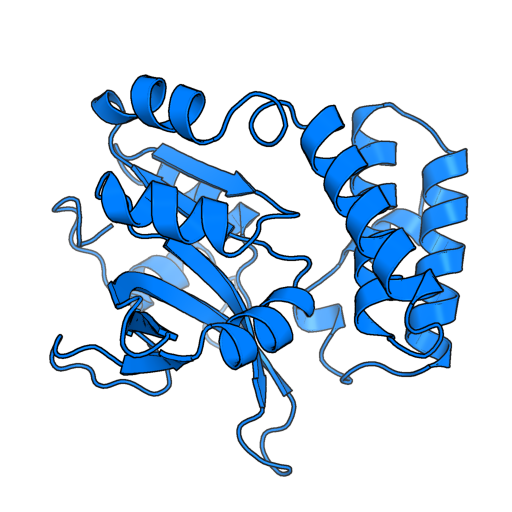9 ALA A O 1
ATOM 1302 N N . LEU A 1 160 ? 13.883 -5.138 -3.138 1.00 98.75 160 LEU A N 1
ATOM 1303 C CA . LEU A 1 160 ? 14.400 -6.504 -3.214 1.00 98.75 160 LEU A CA 1
ATOM 1304 C C . LEU A 1 160 ? 13.280 -7.494 -3.549 1.00 98.75 160 LEU A C 1
ATOM 1306 O O . LEU A 1 160 ? 13.397 -8.227 -4.530 1.00 98.75 160 LEU A O 1
ATOM 1310 N N . LYS A 1 161 ? 12.160 -7.441 -2.820 1.00 98.56 161 LYS A N 1
ATOM 1311 C CA . LYS A 1 161 ? 10.969 -8.263 -3.079 1.00 98.56 161 LYS A CA 1
ATOM 1312 C C . LYS A 1 161 ? 10.469 -8.084 -4.513 1.00 98.56 161 LYS A C 1
ATOM 1314 O O . LYS A 1 161 ? 10.217 -9.061 -5.216 1.00 98.56 161 LYS A O 1
ATOM 1319 N N . ALA A 1 162 ? 10.358 -6.841 -4.984 1.00 98.81 162 ALA A N 1
ATOM 1320 C CA . ALA A 1 162 ? 9.943 -6.549 -6.352 1.00 98.81 162 ALA A CA 1
ATOM 1321 C C . ALA A 1 162 ? 10.917 -7.119 -7.392 1.00 98.81 162 ALA A C 1
ATOM 1323 O O . ALA A 1 162 ? 10.486 -7.754 -8.354 1.00 98.81 162 ALA A O 1
ATOM 1324 N N . ARG A 1 163 ? 12.227 -6.977 -7.171 1.00 98.81 163 ARG A N 1
ATOM 1325 C CA . ARG A 1 163 ? 13.270 -7.547 -8.037 1.00 98.81 163 ARG A CA 1
ATOM 1326 C C . ARG A 1 163 ? 13.220 -9.073 -8.084 1.00 98.81 163 ARG A C 1
ATOM 1328 O O . ARG A 1 163 ? 13.365 -9.655 -9.153 1.00 98.81 163 ARG A O 1
ATOM 1335 N N . GLU A 1 164 ? 13.009 -9.740 -6.957 1.00 98.62 164 GLU A N 1
ATOM 1336 C CA . GLU A 1 164 ? 12.858 -11.199 -6.931 1.00 98.62 164 GLU A CA 1
ATOM 1337 C C . GLU A 1 164 ? 11.646 -11.647 -7.754 1.00 98.62 164 GLU A C 1
ATOM 1339 O O . GLU A 1 164 ? 11.728 -12.612 -8.517 1.00 98.62 164 GLU A O 1
ATOM 1344 N N . MET A 1 165 ? 10.540 -10.902 -7.677 1.00 98.31 165 MET A N 1
ATOM 1345 C CA . MET A 1 165 ? 9.358 -11.166 -8.496 1.00 98.31 165 MET A CA 1
ATOM 1346 C C . MET A 1 165 ? 9.620 -10.962 -9.993 1.00 98.31 165 MET A C 1
ATOM 1348 O O . MET A 1 165 ? 9.134 -11.774 -10.776 1.00 98.31 165 MET A O 1
ATOM 1352 N N . THR A 1 166 ? 10.406 -9.958 -10.403 1.00 98.62 166 THR A N 1
ATOM 1353 C CA . THR A 1 166 ? 10.764 -9.775 -11.825 1.00 98.62 166 THR A CA 1
ATOM 1354 C C . THR A 1 166 ? 11.732 -10.839 -12.335 1.00 98.62 166 THR A C 1
ATOM 1356 O O . THR A 1 166 ? 11.703 -11.181 -13.513 1.00 98.62 166 THR A O 1
ATOM 1359 N N . VAL A 1 167 ? 12.578 -11.404 -11.472 1.00 98.50 167 VAL A N 1
ATOM 1360 C CA . VAL A 1 167 ? 13.424 -12.555 -11.830 1.00 98.50 167 VAL A CA 1
ATOM 1361 C C . VAL A 1 167 ? 12.582 -13.821 -11.975 1.00 98.50 167 VAL A C 1
ATOM 1363 O O . VAL A 1 167 ? 12.787 -14.589 -12.915 1.00 98.50 167 VAL A O 1
ATOM 1366 N N . ARG A 1 168 ? 11.628 -14.040 -11.061 1.00 98.31 168 ARG A N 1
ATOM 1367 C CA . ARG A 1 168 ? 10.725 -15.199 -11.085 1.00 98.31 168 ARG A CA 1
ATOM 1368 C C . ARG A 1 168 ? 9.777 -15.164 -12.281 1.00 98.31 168 ARG A C 1
ATOM 1370 O O . ARG A 1 168 ? 9.549 -16.198 -12.903 1.00 98.31 168 ARG A O 1
ATOM 1377 N N . ASP A 1 169 ? 9.234 -13.992 -12.582 1.00 98.38 169 ASP A N 1
ATOM 1378 C CA . ASP A 1 169 ? 8.377 -13.744 -13.734 1.00 98.38 169 ASP A CA 1
ATOM 1379 C C . ASP A 1 169 ? 8.770 -12.420 -14.413 1.00 98.38 169 ASP A C 1
ATOM 1381 O O . ASP A 1 169 ? 8.273 -11.348 -14.049 1.00 98.38 169 ASP A O 1
ATOM 1385 N N . PRO A 1 170 ? 9.644 -12.479 -15.434 1.00 98.38 17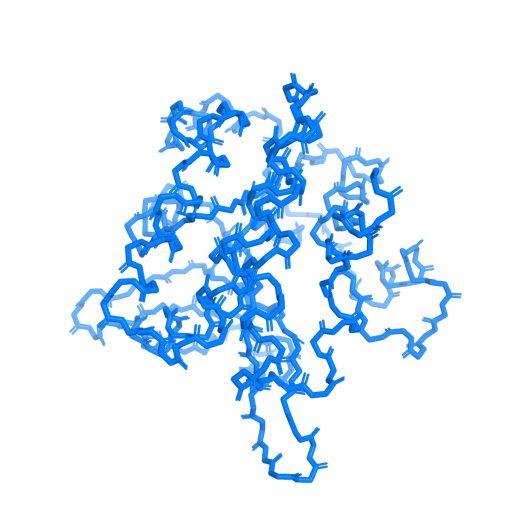0 PRO A N 1
ATOM 1386 C CA . PRO A 1 170 ? 10.058 -11.299 -16.189 1.00 98.38 170 PRO A CA 1
ATOM 1387 C C . PRO A 1 170 ? 8.919 -10.578 -16.911 1.00 98.38 170 PRO A C 1
ATOM 1389 O O . PRO A 1 170 ? 9.101 -9.421 -17.290 1.00 98.38 170 PRO A O 1
ATOM 1392 N N . GLN A 1 171 ? 7.762 -11.224 -17.086 1.00 98.50 171 GLN A N 1
ATOM 1393 C CA . GLN A 1 171 ? 6.576 -10.654 -17.726 1.00 98.50 171 GLN A CA 1
ATOM 1394 C C . GLN A 1 171 ? 5.585 -10.065 -16.714 1.00 98.50 171 GLN A C 1
ATOM 1396 O O . GLN A 1 171 ? 4.503 -9.625 -17.100 1.00 98.50 171 GLN A O 1
ATOM 1401 N N . ASN A 1 172 ? 5.938 -9.997 -15.430 1.00 98.56 172 ASN A N 1
ATOM 1402 C CA . ASN A 1 172 ? 5.097 -9.368 -14.425 1.00 98.56 172 ASN A CA 1
ATOM 1403 C C . ASN A 1 172 ? 5.262 -7.839 -14.447 1.00 98.56 172 ASN A C 1
ATOM 1405 O O . ASN A 1 172 ? 6.172 -7.279 -13.830 1.00 98.56 172 ASN A O 1
ATOM 1409 N N . ALA A 1 173 ? 4.356 -7.147 -15.144 1.00 98.56 173 ALA A N 1
ATOM 1410 C CA . ALA A 1 173 ? 4.379 -5.688 -15.245 1.00 98.56 173 ALA A CA 1
ATOM 1411 C C . ALA A 1 173 ? 4.280 -4.987 -13.878 1.00 98.56 173 ALA A C 1
ATOM 1413 O O . ALA A 1 173 ? 4.962 -3.984 -13.665 1.00 98.56 173 ALA A O 1
ATOM 1414 N N . TYR A 1 174 ? 3.480 -5.513 -12.944 1.00 98.69 174 TYR A N 1
ATOM 1415 C CA . TYR A 1 174 ? 3.326 -4.935 -11.605 1.00 98.69 174 TYR A CA 1
ATOM 1416 C C . TYR A 1 174 ? 4.608 -5.058 -10.779 1.00 98.69 174 TYR A C 1
ATOM 1418 O O . TYR A 1 174 ? 4.990 -4.105 -10.113 1.00 98.69 174 TYR A O 1
ATOM 1426 N N . ALA A 1 175 ? 5.325 -6.181 -10.868 1.00 98.81 175 ALA A N 1
ATOM 1427 C CA . ALA A 1 175 ? 6.610 -6.348 -10.189 1.00 98.81 175 ALA A CA 1
ATOM 1428 C C . ALA A 1 175 ? 7.655 -5.337 -10.687 1.00 98.81 175 ALA A C 1
ATOM 1430 O O . ALA A 1 175 ? 8.355 -4.725 -9.882 1.00 98.81 175 ALA A O 1
ATOM 1431 N N . TRP A 1 176 ? 7.717 -5.103 -12.003 1.00 98.88 176 TRP A N 1
ATOM 1432 C CA . TRP A 1 176 ? 8.571 -4.058 -12.574 1.00 98.88 176 TRP A CA 1
ATOM 1433 C C . TRP A 1 176 ? 8.152 -2.656 -12.127 1.00 98.88 176 TRP A C 1
ATOM 1435 O O . TRP A 1 176 ? 9.012 -1.840 -11.802 1.00 98.88 176 TRP A O 1
ATOM 1445 N N . PHE A 1 177 ? 6.844 -2.387 -12.062 1.00 98.88 177 PHE A N 1
ATOM 1446 C CA . PHE A 1 177 ? 6.329 -1.106 -11.583 1.00 98.88 177 PHE A CA 1
ATOM 1447 C C . PHE A 1 177 ? 6.701 -0.867 -10.117 1.00 98.88 177 PHE A C 1
ATOM 1449 O O . PHE A 1 177 ? 7.237 0.182 -9.774 1.00 98.88 177 PHE A O 1
ATOM 1456 N N . ASN A 1 178 ? 6.486 -1.865 -9.262 1.00 98.88 178 ASN A N 1
ATOM 1457 C CA . ASN A 1 178 ? 6.837 -1.827 -7.846 1.00 98.88 178 ASN A CA 1
ATOM 1458 C C . ASN A 1 178 ? 8.335 -1.612 -7.638 1.00 98.88 178 ASN A C 1
ATOM 1460 O O . ASN A 1 178 ? 8.721 -0.810 -6.793 1.00 98.88 178 ASN A O 1
ATOM 1464 N N . LEU A 1 179 ? 9.179 -2.277 -8.436 1.00 98.94 179 LEU A N 1
ATOM 1465 C CA . LEU A 1 179 ? 10.624 -2.069 -8.397 1.00 98.94 179 LEU A CA 1
ATOM 1466 C C . LEU A 1 179 ? 10.966 -0.608 -8.710 1.00 98.94 179 LEU A C 1
ATOM 1468 O O . LEU A 1 179 ? 11.732 0.002 -7.970 1.00 98.94 179 LEU A O 1
ATOM 1472 N N . GLY A 1 180 ? 10.366 -0.033 -9.756 1.00 98.88 180 GLY A N 1
ATOM 1473 C CA . GLY A 1 180 ? 10.516 1.386 -10.082 1.00 98.88 180 GLY A CA 1
ATOM 1474 C C . GLY A 1 180 ? 10.087 2.299 -8.932 1.00 98.88 180 GLY A C 1
ATOM 1475 O O . GLY A 1 180 ? 10.846 3.175 -8.516 1.00 98.88 180 GLY A O 1
ATOM 1476 N N . SER A 1 181 ? 8.905 2.063 -8.361 1.00 98.75 181 SER A N 1
ATOM 1477 C CA . SER A 1 181 ? 8.365 2.855 -7.250 1.00 98.75 181 SER A CA 1
ATOM 1478 C C . SER A 1 181 ? 9.261 2.796 -6.014 1.00 98.75 181 SER A C 1
ATOM 1480 O O . SER A 1 181 ? 9.630 3.843 -5.484 1.00 98.75 181 SER A O 1
ATOM 1482 N N . SER A 1 182 ? 9.674 1.601 -5.586 1.00 98.81 182 SER A N 1
ATOM 1483 C CA . SER A 1 182 ? 10.552 1.430 -4.423 1.00 98.81 182 SER A CA 1
ATOM 1484 C C . SER A 1 182 ? 11.933 2.049 -4.634 1.00 98.81 182 SER A C 1
ATOM 1486 O O . SER A 1 182 ? 12.453 2.687 -3.723 1.00 98.81 182 SER A O 1
ATOM 1488 N N . LEU A 1 183 ? 12.520 1.916 -5.830 1.00 98.88 183 LEU A N 1
ATOM 1489 C CA . LEU A 1 183 ? 13.803 2.553 -6.151 1.00 98.88 183 LEU A CA 1
ATOM 1490 C C . LEU A 1 183 ? 13.697 4.080 -6.159 1.00 98.88 183 LEU A C 1
ATOM 1492 O O . LEU A 1 183 ? 14.617 4.743 -5.697 1.00 98.88 183 LEU A O 1
ATOM 1496 N N . THR A 1 184 ? 12.576 4.628 -6.632 1.00 98.81 184 THR A N 1
ATOM 1497 C CA . THR A 1 184 ? 12.319 6.078 -6.641 1.00 98.81 184 THR A CA 1
ATOM 1498 C C . THR A 1 184 ? 12.226 6.621 -5.218 1.00 98.81 184 THR A C 1
ATOM 1500 O O . THR A 1 184 ? 12.888 7.599 -4.896 1.00 98.81 184 THR A O 1
ATOM 1503 N N . HIS A 1 185 ? 11.462 5.955 -4.347 1.00 98.44 185 HIS A N 1
ATOM 1504 C CA . HIS A 1 185 ? 11.381 6.329 -2.934 1.00 98.44 185 HIS A CA 1
ATOM 1505 C C . HIS A 1 185 ? 12.739 6.244 -2.233 1.00 98.44 185 HIS A C 1
ATOM 1507 O O . HIS A 1 185 ? 13.101 7.145 -1.479 1.00 98.44 185 HIS A O 1
ATOM 1513 N N . LEU A 1 186 ? 13.507 5.184 -2.493 1.00 98.25 186 LEU A N 1
ATOM 1514 C CA . LEU A 1 186 ? 14.840 5.044 -1.918 1.00 98.25 186 LEU A CA 1
ATOM 1515 C C . LEU A 1 186 ? 15.785 6.149 -2.414 1.00 98.25 186 LEU A C 1
ATOM 1517 O O . LEU A 1 186 ? 16.519 6.709 -1.607 1.00 98.25 186 LEU A O 1
ATOM 1521 N N . ALA A 1 187 ? 15.725 6.496 -3.703 1.00 98.44 187 ALA A N 1
ATOM 1522 C CA . ALA A 1 187 ? 16.498 7.582 -4.302 1.00 98.44 187 ALA A CA 1
ATOM 1523 C C . ALA A 1 187 ? 16.207 8.935 -3.636 1.00 98.44 187 ALA A C 1
ATOM 1525 O O . ALA A 1 187 ? 17.145 9.641 -3.272 1.00 98.44 187 ALA A O 1
ATOM 1526 N N . GLU A 1 188 ? 14.927 9.269 -3.424 1.00 98.00 188 GLU A N 1
ATOM 1527 C CA . GLU A 1 188 ? 14.506 10.494 -2.725 1.00 98.00 188 GLU A CA 1
ATOM 1528 C C . GLU A 1 188 ? 15.044 10.547 -1.288 1.00 98.00 188 GLU A C 1
ATOM 1530 O O . GLU A 1 188 ? 15.475 11.604 -0.833 1.00 98.00 188 GLU A O 1
ATOM 1535 N N . LEU A 1 189 ? 15.037 9.413 -0.579 1.00 97.31 189 LEU A N 1
ATOM 1536 C CA . LEU A 1 189 ? 15.474 9.340 0.817 1.00 97.31 189 LEU A CA 1
ATOM 1537 C C . LEU A 1 189 ? 16.984 9.510 0.982 1.00 97.31 189 LEU A C 1
ATOM 1539 O O . LEU A 1 189 ? 17.423 10.202 1.900 1.00 97.31 189 LEU A O 1
ATOM 1543 N N . ILE A 1 190 ? 17.780 8.876 0.118 1.00 97.00 190 ILE A N 1
ATOM 1544 C CA . ILE A 1 190 ? 19.243 8.840 0.276 1.00 97.00 190 ILE A CA 1
ATOM 1545 C C . ILE A 1 190 ? 19.985 9.800 -0.664 1.00 97.00 190 ILE A C 1
ATOM 1547 O O . ILE A 1 190 ? 21.201 9.940 -0.544 1.00 97.00 190 ILE A O 1
ATOM 1551 N N . GLY A 1 191 ? 19.275 10.459 -1.585 1.00 96.62 191 GLY A N 1
ATOM 1552 C CA . GLY A 1 191 ? 19.847 11.387 -2.562 1.00 96.62 191 GLY A CA 1
ATOM 1553 C C . GLY A 1 191 ? 20.728 10.706 -3.613 1.00 96.62 191 GLY A C 1
ATOM 1554 O O . GLY A 1 191 ? 21.817 11.200 -3.897 1.00 96.62 191 GLY A O 1
ATOM 1555 N N . ASP A 1 192 ? 20.294 9.560 -4.153 1.00 95.94 192 ASP A N 1
ATOM 1556 C CA . ASP A 1 192 ? 21.053 8.792 -5.155 1.00 95.94 192 ASP A CA 1
ATOM 1557 C C . ASP A 1 192 ? 20.416 8.859 -6.553 1.00 95.94 192 ASP A C 1
ATOM 1559 O O . ASP A 1 192 ? 19.477 8.126 -6.878 1.00 95.94 192 ASP A O 1
ATOM 1563 N N . ASP A 1 193 ? 20.998 9.693 -7.416 1.00 96.19 193 ASP A N 1
ATOM 1564 C CA . ASP A 1 193 ? 20.549 9.884 -8.797 1.00 96.19 193 ASP A CA 1
ATOM 1565 C C . ASP A 1 193 ? 20.580 8.593 -9.631 1.00 96.19 193 ASP A C 1
ATOM 1567 O O . ASP A 1 193 ? 19.769 8.411 -10.544 1.00 96.19 193 ASP A O 1
ATOM 1571 N N . GLN A 1 194 ? 21.484 7.649 -9.344 1.00 97.88 194 GLN A N 1
ATOM 1572 C CA . GLN A 1 194 ? 21.553 6.387 -10.092 1.00 97.88 194 GLN A CA 1
ATOM 1573 C C . GLN A 1 194 ? 20.344 5.492 -9.815 1.00 97.88 194 GLN A C 1
ATOM 1575 O O . GLN A 1 194 ? 19.935 4.709 -10.686 1.00 97.88 194 GLN A O 1
ATOM 1580 N N . LEU A 1 195 ? 19.743 5.612 -8.630 1.00 98.31 195 LEU A N 1
ATOM 1581 C CA . LEU A 1 195 ? 18.516 4.898 -8.301 1.00 98.31 195 LEU A CA 1
ATOM 1582 C C . LEU A 1 195 ? 17.319 5.447 -9.082 1.00 98.31 195 LEU A C 1
ATOM 1584 O O . LEU A 1 195 ? 16.523 4.634 -9.551 1.00 98.31 195 LEU A O 1
ATOM 1588 N N . PHE A 1 196 ? 17.233 6.759 -9.341 1.00 98.56 196 PHE A N 1
ATOM 1589 C CA . PHE A 1 196 ? 16.208 7.311 -10.244 1.00 98.56 196 PHE A CA 1
ATOM 1590 C C . PHE A 1 196 ? 16.340 6.754 -11.666 1.00 98.56 196 PHE A C 1
ATOM 1592 O O . PHE A 1 196 ? 15.357 6.290 -12.245 1.00 98.56 196 PHE A O 1
ATOM 1599 N N . HIS A 1 197 ? 17.561 6.683 -12.202 1.00 98.38 197 HIS A N 1
ATOM 1600 C CA . HIS A 1 197 ? 17.804 6.072 -13.515 1.00 98.38 197 HIS A CA 1
ATOM 1601 C C . HIS A 1 197 ? 17.404 4.589 -13.538 1.00 98.38 197 HIS A C 1
ATOM 1603 O O . HIS A 1 197 ? 16.770 4.114 -14.482 1.00 98.38 197 HIS A O 1
ATOM 1609 N N . SER A 1 198 ? 17.744 3.845 -12.483 1.00 98.56 198 SER A N 1
ATOM 1610 C CA . SER A 1 198 ? 17.367 2.434 -12.350 1.00 98.56 198 SER A CA 1
ATOM 1611 C C . SER A 1 198 ? 15.849 2.255 -12.237 1.00 98.56 198 SER A C 1
ATOM 1613 O O . SER A 1 198 ? 15.296 1.310 -12.805 1.00 98.56 198 SER A O 1
ATOM 1615 N N . ALA A 1 199 ? 15.171 3.174 -11.547 1.00 98.81 199 ALA A N 1
ATOM 1616 C CA . ALA A 1 199 ? 13.721 3.204 -11.442 1.00 98.81 199 ALA A CA 1
ATOM 1617 C C . ALA A 1 199 ? 13.058 3.455 -12.800 1.00 98.81 199 ALA A C 1
ATOM 1619 O O . ALA A 1 199 ? 12.157 2.708 -13.179 1.00 98.81 199 ALA A O 1
ATOM 1620 N N . ALA A 1 200 ? 13.543 4.440 -13.563 1.00 98.75 200 ALA A N 1
ATOM 1621 C CA . ALA A 1 200 ? 13.061 4.743 -14.910 1.00 98.75 200 ALA A CA 1
ATOM 1622 C C . ALA A 1 200 ? 13.151 3.519 -15.839 1.00 98.75 200 ALA A C 1
ATOM 1624 O O . ALA A 1 200 ? 12.181 3.180 -16.512 1.00 98.75 200 ALA A O 1
ATOM 1625 N N . VAL A 1 201 ? 14.264 2.775 -15.797 1.00 98.69 201 VAL A N 1
ATOM 1626 C CA . VAL A 1 201 ? 14.418 1.524 -16.566 1.00 98.69 201 VAL A CA 1
ATOM 1627 C C . VAL A 1 201 ? 13.396 0.461 -16.145 1.00 98.69 201 VAL A C 1
ATOM 1629 O O . VAL A 1 201 ? 12.853 -0.246 -16.997 1.00 98.69 201 VAL A O 1
ATOM 1632 N N . ALA A 1 202 ? 13.117 0.324 -14.846 1.00 98.88 202 ALA A N 1
ATOM 1633 C CA . ALA A 1 202 ? 12.104 -0.610 -14.357 1.00 98.88 202 ALA A CA 1
ATOM 1634 C C . ALA A 1 202 ? 10.689 -0.203 -14.811 1.00 98.88 202 ALA A C 1
ATOM 1636 O O . ALA A 1 202 ? 9.923 -1.051 -15.277 1.00 98.88 202 ALA A O 1
ATOM 1637 N N . PHE A 1 203 ? 10.364 1.091 -14.769 1.00 98.81 203 PHE A N 1
ATOM 1638 C CA . PHE A 1 203 ? 9.102 1.612 -15.292 1.00 98.81 203 PHE A CA 1
ATOM 1639 C C . PHE A 1 203 ? 8.966 1.401 -16.804 1.00 98.81 203 PHE A C 1
ATOM 1641 O O . PHE A 1 203 ? 7.928 0.909 -17.246 1.00 98.81 203 PHE A O 1
ATOM 1648 N N . ASP A 1 204 ? 10.017 1.639 -17.594 1.00 98.75 204 ASP A N 1
ATOM 1649 C CA . ASP A 1 204 ? 10.014 1.378 -19.040 1.00 98.75 204 ASP A CA 1
ATOM 1650 C C . ASP A 1 204 ? 9.692 -0.090 -19.350 1.00 98.75 204 ASP A C 1
ATOM 1652 O O . ASP A 1 204 ? 8.901 -0.392 -20.253 1.00 98.75 204 ASP A O 1
ATOM 1656 N N . LYS A 1 205 ? 10.268 -1.027 -18.581 1.00 98.75 205 LYS A N 1
ATOM 1657 C CA . LYS A 1 205 ? 9.938 -2.457 -18.688 1.00 98.75 205 LYS A CA 1
ATOM 1658 C C . LYS A 1 205 ? 8.478 -2.722 -18.355 1.00 98.75 205 LYS A C 1
ATOM 1660 O O . LYS A 1 205 ? 7.806 -3.403 -19.129 1.00 98.75 205 LYS A O 1
ATOM 1665 N N . SER A 1 206 ? 7.983 -2.155 -17.259 1.00 98.69 206 SER A N 1
ATOM 1666 C CA . SER A 1 206 ? 6.585 -2.284 -16.850 1.00 98.69 206 SER A CA 1
ATOM 1667 C C . SER A 1 206 ? 5.613 -1.800 -17.935 1.00 98.69 206 SER A C 1
ATOM 1669 O O . SER A 1 206 ? 4.716 -2.542 -18.340 1.00 98.69 206 SER A O 1
ATOM 1671 N N . PHE A 1 207 ? 5.833 -0.604 -18.489 1.00 98.50 207 PHE A N 1
ATOM 1672 C CA . PHE A 1 207 ? 4.984 -0.041 -19.544 1.00 98.50 207 PHE A CA 1
ATOM 1673 C C . PHE A 1 207 ? 5.070 -0.811 -20.860 1.00 98.50 207 PHE A C 1
ATOM 1675 O O . PHE A 1 207 ? 4.065 -0.935 -21.556 1.00 98.50 207 PHE A O 1
ATOM 1682 N N . THR A 1 208 ? 6.242 -1.361 -21.187 1.00 98.44 208 THR A N 1
ATOM 1683 C CA . THR A 1 208 ? 6.422 -2.195 -22.386 1.00 98.44 208 THR A CA 1
ATOM 1684 C C . THR A 1 208 ? 5.626 -3.497 -22.297 1.00 98.44 208 THR A C 1
ATOM 1686 O O . THR A 1 208 ? 5.054 -3.929 -23.295 1.00 98.44 208 THR A O 1
ATOM 1689 N N . ILE A 1 209 ? 5.592 -4.133 -21.122 1.00 98.50 209 ILE A N 1
ATOM 1690 C CA . ILE A 1 209 ? 4.804 -5.354 -20.892 1.00 98.50 209 ILE A CA 1
ATOM 1691 C C . ILE A 1 209 ? 3.306 -5.031 -20.925 1.00 98.50 209 ILE A C 1
ATOM 1693 O O . ILE A 1 209 ? 2.531 -5.754 -21.551 1.00 98.50 209 ILE A O 1
ATOM 1697 N N . GLY A 1 210 ? 2.919 -3.930 -20.281 1.00 97.56 210 GLY A N 1
ATOM 1698 C CA . GLY A 1 210 ? 1.556 -3.420 -20.267 1.00 97.56 210 GLY A CA 1
ATOM 1699 C C . GLY A 1 210 ? 0.940 -3.440 -18.873 1.00 97.56 210 GLY A C 1
ATOM 1700 O O . GLY A 1 210 ? 0.994 -4.429 -18.147 1.00 97.56 210 GLY A O 1
ATOM 1701 N N . LEU A 1 211 ? 0.306 -2.326 -18.525 1.00 96.69 211 LEU A N 1
ATOM 1702 C CA . LEU A 1 211 ? -0.439 -2.126 -17.288 1.00 96.69 211 LEU A CA 1
ATOM 1703 C C . LEU A 1 211 ? -1.861 -1.666 -17.615 1.00 96.69 211 LEU A C 1
ATOM 1705 O O . LEU A 1 211 ? -2.116 -1.172 -18.720 1.00 96.69 211 LEU A O 1
ATOM 1709 N N . PRO A 1 212 ? -2.797 -1.761 -16.659 1.00 95.25 212 PRO A N 1
ATOM 1710 C CA . PRO A 1 212 ? -4.082 -1.102 -16.795 1.00 95.25 212 PRO A CA 1
ATOM 1711 C C . PRO A 1 212 ? -3.927 0.385 -17.122 1.00 95.25 212 PRO A C 1
ATOM 1713 O O . PRO A 1 212 ? -3.129 1.094 -16.514 1.00 95.25 212 PRO A O 1
ATOM 1716 N N . TRP A 1 213 ? -4.754 0.885 -18.038 1.00 91.56 213 TRP A N 1
ATOM 1717 C CA . TRP A 1 213 ? -4.691 2.273 -18.509 1.00 91.56 213 TRP A CA 1
ATOM 1718 C C . TRP A 1 213 ? -4.891 3.325 -17.401 1.00 91.56 213 TRP A C 1
ATOM 1720 O O . TRP A 1 213 ? -4.479 4.470 -17.563 1.00 91.56 213 TRP A O 1
ATOM 1730 N N . ARG A 1 214 ? -5.505 2.938 -16.273 1.00 93.00 214 ARG A N 1
ATOM 1731 C CA . ARG A 1 214 ? -5.689 3.788 -15.086 1.00 93.00 214 ARG A CA 1
ATOM 1732 C C . ARG A 1 214 ? -4.539 3.718 -14.085 1.00 93.00 214 ARG A C 1
ATOM 1734 O O . ARG A 1 214 ? -4.647 4.350 -13.047 1.00 93.00 214 ARG A O 1
ATOM 1741 N N . MET A 1 215 ? -3.463 2.967 -14.329 1.00 94.94 215 MET A N 1
ATOM 1742 C CA . MET A 1 215 ? -2.391 2.789 -13.336 1.00 94.94 215 MET A CA 1
ATOM 1743 C C . MET A 1 215 ? -1.870 4.132 -12.798 1.00 94.94 215 MET A C 1
ATOM 1745 O O . MET A 1 215 ? -1.785 4.337 -11.590 1.00 94.94 215 MET A O 1
ATOM 1749 N N . LEU A 1 216 ? -1.622 5.086 -13.700 1.00 94.62 216 LEU A N 1
ATOM 1750 C CA . LEU A 1 216 ? -1.116 6.419 -13.357 1.00 94.62 216 LEU A CA 1
ATOM 1751 C C . LEU A 1 216 ? -2.181 7.370 -12.792 1.00 94.62 216 LEU A C 1
ATOM 1753 O O . LEU A 1 216 ? -1.867 8.514 -12.492 1.00 94.62 216 LEU A O 1
ATOM 1757 N N . TRP A 1 217 ? -3.436 6.931 -12.648 1.00 92.56 217 TRP A N 1
ATOM 1758 C CA . TRP A 1 217 ? -4.434 7.655 -11.851 1.00 92.56 217 TRP A CA 1
ATOM 1759 C C . TRP A 1 217 ? -4.240 7.415 -10.354 1.00 92.56 217 TRP A C 1
ATOM 1761 O O . TRP A 1 217 ? -4.711 8.214 -9.551 1.00 92.56 217 TRP A O 1
ATOM 1771 N N . TYR A 1 218 ? -3.572 6.314 -9.999 1.00 93.94 218 TYR A N 1
ATOM 1772 C CA . TYR A 1 218 ? -3.361 5.898 -8.617 1.00 93.94 218 TYR A CA 1
ATOM 1773 C C . TYR A 1 218 ? -1.903 6.054 -8.179 1.00 93.94 218 TYR A C 1
ATOM 1775 O O . TYR A 1 218 ? -1.642 6.471 -7.057 1.00 93.94 218 TYR A O 1
ATOM 1783 N N . GLN A 1 219 ? -0.945 5.741 -9.059 1.00 94.38 219 GLN A N 1
ATOM 1784 C CA . GLN A 1 219 ? 0.475 5.690 -8.706 1.00 94.38 219 GLN A CA 1
ATOM 1785 C C . GLN A 1 219 ? 1.313 6.625 -9.590 1.00 94.38 219 GLN A C 1
ATOM 1787 O O . GLN A 1 219 ? 1.425 6.429 -10.800 1.00 94.38 219 GLN A O 1
ATOM 1792 N N . PHE A 1 220 ? 1.933 7.633 -8.967 1.00 95.00 220 PHE A N 1
ATOM 1793 C CA . PHE A 1 220 ? 2.559 8.773 -9.658 1.00 95.00 220 PHE A CA 1
ATOM 1794 C C . PHE A 1 220 ? 4.097 8.756 -9.670 1.00 95.00 220 PHE A C 1
ATOM 1796 O O . PHE A 1 220 ? 4.715 9.607 -10.311 1.00 95.00 220 PHE A O 1
ATOM 1803 N N . LYS A 1 221 ? 4.738 7.787 -9.000 1.00 96.56 221 LYS A N 1
ATOM 1804 C CA . LYS A 1 221 ? 6.208 7.704 -8.888 1.00 96.56 221 LYS A CA 1
ATOM 1805 C C . LYS A 1 221 ? 6.981 7.685 -10.216 1.00 96.56 221 LYS A C 1
ATOM 1807 O O . LYS A 1 221 ? 8.074 8.249 -10.224 1.00 96.56 221 LYS A O 1
ATOM 1812 N N . PRO A 1 222 ? 6.443 7.177 -11.345 1.00 98.12 222 PRO A N 1
ATOM 1813 C CA . PRO A 1 222 ? 7.108 7.335 -12.637 1.00 98.12 222 PRO A CA 1
ATOM 1814 C C . PRO A 1 222 ? 7.450 8.789 -12.980 1.00 98.12 222 PRO A C 1
ATOM 1816 O O . PRO A 1 222 ? 8.541 9.052 -13.472 1.00 98.12 222 PRO A O 1
ATOM 1819 N N . TYR A 1 223 ? 6.569 9.752 -12.680 1.00 97.38 223 TYR A N 1
ATOM 1820 C CA . TYR A 1 223 ? 6.836 11.164 -12.976 1.00 97.38 223 TYR A CA 1
ATOM 1821 C C . TYR A 1 223 ? 8.047 11.692 -12.212 1.00 97.38 223 TYR A C 1
ATOM 1823 O O . TYR A 1 223 ? 8.846 12.420 -12.785 1.00 97.38 223 TYR A O 1
ATOM 1831 N N . VAL A 1 224 ? 8.200 11.294 -10.948 1.00 97.25 224 VAL A N 1
ATOM 1832 C CA . VAL A 1 224 ? 9.358 11.673 -10.131 1.00 97.25 224 VAL A CA 1
ATOM 1833 C C . VAL A 1 224 ? 10.635 11.090 -10.732 1.00 97.25 224 VAL A C 1
ATOM 1835 O O . VAL A 1 224 ? 11.579 11.830 -10.971 1.00 97.25 224 VAL A O 1
ATOM 1838 N N . ALA A 1 225 ? 10.644 9.795 -11.060 1.00 97.38 225 ALA A N 1
ATOM 1839 C CA . ALA A 1 225 ? 11.825 9.133 -11.613 1.00 97.38 225 ALA A CA 1
ATOM 1840 C C . ALA A 1 225 ? 12.287 9.716 -12.957 1.00 97.38 225 ALA A C 1
ATOM 1842 O O . ALA A 1 225 ? 13.485 9.811 -13.200 1.00 97.38 225 ALA A O 1
ATOM 1843 N N . TYR A 1 226 ? 11.355 10.093 -13.838 1.00 97.06 226 TYR A N 1
ATOM 1844 C CA . TYR A 1 226 ? 11.695 10.648 -15.153 1.00 97.06 226 TYR A CA 1
ATOM 1845 C C . TYR A 1 226 ? 12.056 12.140 -15.132 1.00 97.06 226 TYR A C 1
ATOM 1847 O O . TYR A 1 226 ? 12.616 12.628 -16.113 1.00 97.06 226 TYR A O 1
ATOM 1855 N N . LEU A 1 227 ? 11.685 12.872 -14.076 1.00 95.94 227 LEU A N 1
ATOM 1856 C CA . LEU A 1 227 ? 11.948 14.311 -13.936 1.00 95.94 227 LEU A CA 1
ATOM 1857 C C . LEU A 1 227 ? 13.113 14.634 -12.988 1.00 95.94 227 LEU A C 1
ATOM 1859 O O . LEU A 1 227 ? 13.441 15.815 -12.857 1.00 95.94 227 LEU A O 1
ATOM 1863 N N . ALA A 1 228 ? 13.675 13.620 -12.324 1.00 89.44 228 ALA A N 1
ATOM 1864 C CA . ALA A 1 228 ? 14.830 13.741 -11.440 1.00 89.44 228 ALA A CA 1
ATOM 1865 C C . ALA A 1 228 ? 16.118 14.099 -12.198 1.00 89.44 228 ALA A C 1
ATOM 1867 O O . ALA A 1 228 ? 16.284 13.656 -13.360 1.00 89.44 228 ALA A O 1
#

Secondary structure (DSSP, 8-state):
-GGGT----HHHHHHHH-SSTT-----HHHHHHHHHHHSSSEEEEE-S--HHHHHHHHHTT--EEEEEEEE--TTT-EEEEEEEEEEEETTTTEEEEE-TTT--TTSS-EEEEHHHHHHHHGGGTT-EEEEE-GGGHHHHHHHH-HHHHSHHHHHHHHHHHHHHHHHH-TT-HHHHHHHHHHHHHHHHHHT-HHHHHHHHHHHHHHHHH---TTHHHH--HHHHHHH-

Sequence (228 aa):
MNFHGHNRDQLEVGGAIKPNYDDRNVSPEELTRYVNDETPLLSAWYSGGDIMILKRLLAEGFPVMVEKGLFLNDKQGWMGHYLTLYGYDDSERVFISHDTYLGPWDSSGRPIEYEILEEQWAQFNYTFVLVYSPDQEEDLVELLGPDIIVPELMWQNAALKAREMTVRDPQNAYAWFNLGSSLTHLAELIGDDQLFHSAAVAFDKSFTIGLPWRMLWYQFKPYVAYLA